Protein AF-A0A8S0FFB8-F1 (afdb_monomer)

Mean predicted aligned error: 6.65 Å

Sequence (177 aa):
MQSE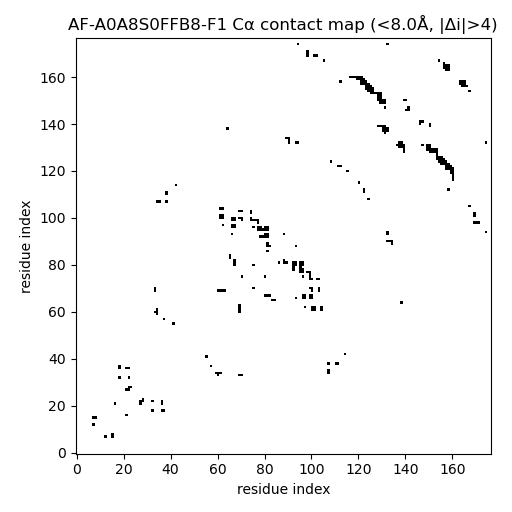MWFYSNTMADNIAYREQIGAEPRNRGKPVDDMLLVDEMQQSLGRNPDGKHLIILHTKGSHFNYTQRYPRSFAQWKPECIGVDSGCTKAQMINSYDNSVTYVDHFISSVIDQVRDKKAIVFYAADHGESINEREHLHGTPRELAPPEQFRVPMGWSGCRINIWKIRSMRRHLRS

InterPro domains:
  IPR000917 Sulfatase, N-terminal [PF00884] (8-156)
  IPR017850 Alkaline-phosphatase-like, core domain superfamily [G3DSA:3.40.720.10] (1-164)
  IPR017850 Alkaline-phosphatase-like, core domain superfamily [SSF53649] (30-158)
  IPR040423 Phosphoethanolamine transferase [PTHR30443] (5-156)

Radius of gyration: 17.52 Å; Cα contacts (8 Å, |Δi|>4): 179; chains: 1; bounding box: 37×35×48 Å

Solvent-accessible surface area (backbone atoms only — not comparable to full-atom values): 11204 Å² total; per-residue (Å²): 128,85,75,59,57,67,62,58,71,69,64,78,60,96,73,85,85,51,70,70,62,58,48,67,34,80,94,34,66,94,52,85,87,56,65,63,59,55,50,59,48,50,54,49,52,45,67,78,48,78,72,87,87,86,87,86,85,83,89,68,68,55,71,47,86,62,26,60,79,46,42,60,79,91,47,62,77,45,74,65,57,36,78,63,88,85,50,92,56,52,61,67,16,45,52,23,20,45,54,23,9,50,53,41,44,53,49,49,51,52,53,53,50,62,79,38,62,92,40,99,45,74,51,76,47,66,53,94,55,25,58,38,76,52,96,87,50,69,53,68,85,58,58,80,95,74,43,58,69,48,38,68,62,47,66,70,44,44,37,41,71,90,45,79,61,79,73,90,66,76,68,63,78,70,76,74,113

Nearest PDB structures (foldseek):
  4kav-assembly1_A  TM=9.370E-01  e=7.653E-08  Neisseria meningitidis MC58
  5fgn-assembly1_A  TM=8.553E-01  e=5.682E-08  Neisseria meningitidis serogroup B
  7cmg-assembly1_B  TM=1.652E-01  e=6.308E+00  Porphyromonas gingivalis ATCC 33277

Secondary structure (DSSP, 8-state):
---THHHHHTS--S----HHHHHHSGGGTTS--STHHHHHHHHHHHHH--SS---------TT-SSGGGSS-GGG--SSS---SSS----HHHHHHHHHHHHHHHHHHHHHHHHHTTTSS-EEEEE-S---EESSS-EES---TTT--GGGT---EEEEETTEEE-----THHHH--

Structure (mmCIF, N/CA/C/O backbone):
data_AF-A0A8S0FFB8-F1
#
_entry.id   AF-A0A8S0FFB8-F1
#
loop_
_atom_site.group_PDB
_atom_site.id
_atom_site.type_symbol
_atom_site.label_atom_id
_atom_site.label_alt_id
_atom_site.label_comp_id
_atom_site.label_asym_id
_atom_site.label_entity_id
_atom_site.label_seq_id
_atom_site.pdbx_PDB_ins_code
_atom_site.Cartn_x
_atom_site.Cartn_y
_atom_site.Cartn_z
_atom_site.occupancy
_atom_site.B_iso_or_equiv
_atom_site.auth_seq_id
_atom_site.auth_comp_id
_atom_site.auth_asym_id
_atom_site.auth_atom_id
_atom_site.pdbx_PDB_model_num
ATOM 1 N N . MET A 1 1 ? 0.280 14.129 -6.344 1.00 45.00 1 MET A N 1
ATOM 2 C CA . MET A 1 1 ? -0.764 13.411 -5.588 1.00 45.00 1 MET A CA 1
ATOM 3 C C . MET A 1 1 ? -1.965 14.327 -5.582 1.00 45.00 1 MET A C 1
ATOM 5 O O . MET A 1 1 ? -1.847 15.416 -5.037 1.00 45.00 1 MET A O 1
ATOM 9 N N . GLN A 1 2 ? -3.036 13.979 -6.295 1.00 50.88 2 GLN A N 1
ATOM 10 C CA . GLN A 1 2 ? -4.288 14.718 -6.135 1.00 50.88 2 GLN A CA 1
ATOM 11 C C . GLN A 1 2 ? -4.721 14.502 -4.685 1.00 50.88 2 GLN A C 1
ATOM 13 O O . GLN A 1 2 ? -4.768 13.363 -4.224 1.00 50.88 2 GLN A O 1
ATOM 18 N N . SER A 1 3 ? -4.890 15.577 -3.921 1.00 60.72 3 SER A N 1
ATOM 19 C CA . SER A 1 3 ? -5.339 15.452 -2.544 1.00 60.72 3 SER A CA 1
ATOM 20 C C . SER A 1 3 ? -6.819 15.087 -2.564 1.00 60.72 3 SER A C 1
ATOM 22 O O . SER A 1 3 ? -7.685 15.919 -2.806 1.00 60.72 3 SER A O 1
ATOM 24 N N . GLU A 1 4 ? -7.128 13.837 -2.239 1.00 73.62 4 GLU A N 1
ATOM 25 C CA . GLU A 1 4 ? -8.504 13.394 -1.981 1.00 73.62 4 GLU A CA 1
ATOM 26 C C . GLU A 1 4 ? -9.063 13.961 -0.662 1.00 73.62 4 GLU A C 1
ATOM 28 O O . GLU A 1 4 ? -10.139 13.583 -0.209 1.00 73.62 4 GLU A O 1
ATOM 33 N N . MET A 1 5 ? -8.351 14.900 -0.027 1.00 76.25 5 MET A N 1
ATOM 34 C CA . MET A 1 5 ? -8.753 15.536 1.228 1.00 76.25 5 MET A CA 1
ATOM 35 C C . MET A 1 5 ? -10.152 16.142 1.145 1.00 76.25 5 MET A C 1
ATOM 37 O O . MET A 1 5 ? -10.897 16.061 2.116 1.00 76.25 5 MET A O 1
ATOM 41 N N . TRP A 1 6 ? -10.529 16.700 -0.011 1.00 80.50 6 TRP A N 1
ATOM 42 C CA . TRP A 1 6 ? -11.889 17.193 -0.207 1.00 80.50 6 TRP A CA 1
ATOM 43 C C . TRP A 1 6 ? -12.918 16.063 -0.076 1.00 80.50 6 TRP A C 1
ATOM 45 O O . TRP A 1 6 ? -13.894 16.219 0.652 1.00 80.50 6 TRP A O 1
ATOM 55 N N . PHE A 1 7 ? -12.687 14.905 -0.700 1.00 84.19 7 PHE A N 1
ATOM 56 C CA . PHE A 1 7 ? -13.588 13.757 -0.588 1.00 84.19 7 PHE A CA 1
ATOM 57 C C . PHE A 1 7 ? -13.732 13.321 0.875 1.00 84.19 7 PHE A C 1
ATOM 59 O O . PHE A 1 7 ? -14.849 13.267 1.385 1.00 84.19 7 PHE A O 1
ATOM 66 N N . TYR A 1 8 ? -12.614 13.126 1.579 1.00 83.88 8 TYR A N 1
ATOM 67 C CA . TYR A 1 8 ? -12.631 12.688 2.977 1.00 83.88 8 TYR A CA 1
ATOM 68 C C . TYR A 1 8 ? -13.253 13.707 3.930 1.00 83.88 8 TYR A C 1
ATOM 70 O O . TYR A 1 8 ? -13.977 13.327 4.841 1.00 83.88 8 TYR A O 1
ATOM 78 N N . SER A 1 9 ? -13.064 15.007 3.699 1.00 83.75 9 SER A N 1
ATOM 79 C CA . SER A 1 9 ? -13.718 16.035 4.522 1.00 83.75 9 SER A CA 1
ATOM 80 C C . SER A 1 9 ? -15.250 16.005 4.436 1.00 83.75 9 SER A C 1
ATOM 82 O O . SER A 1 9 ? -15.920 16.497 5.340 1.00 83.75 9 SER A O 1
ATOM 84 N N . ASN A 1 10 ? -15.809 15.386 3.392 1.00 87.06 10 ASN A N 1
ATOM 85 C CA . ASN A 1 10 ? -17.249 15.255 3.193 1.00 87.06 10 ASN A CA 1
ATOM 86 C C . ASN A 1 10 ? -17.827 13.926 3.715 1.00 87.06 10 ASN A C 1
ATOM 88 O O . ASN A 1 10 ? -19.034 13.716 3.615 1.00 87.06 10 ASN A O 1
ATOM 92 N N . THR A 1 11 ? -17.021 13.023 4.291 1.00 86.12 11 THR A N 1
ATOM 93 C CA . THR A 1 11 ? -17.511 11.706 4.746 1.00 86.12 11 THR A CA 1
ATOM 94 C C . THR A 1 11 ? -18.163 11.726 6.132 1.00 86.12 11 THR A C 1
ATOM 96 O O . THR A 1 11 ? -18.544 10.665 6.616 1.00 86.12 11 THR A O 1
ATOM 99 N N . MET A 1 12 ? -18.276 12.894 6.786 1.00 88.06 12 MET A N 1
ATOM 100 C CA . MET A 1 12 ? -18.755 13.039 8.176 1.00 88.06 12 MET A CA 1
ATOM 101 C C . MET A 1 12 ? -18.059 12.070 9.154 1.00 88.06 12 MET A C 1
ATOM 103 O O . MET A 1 12 ? -18.685 11.549 10.072 1.00 88.06 12 MET A O 1
ATOM 107 N N . ALA A 1 13 ? -16.776 11.779 8.925 1.00 89.25 13 ALA A N 1
ATOM 108 C CA . ALA A 1 13 ? -16.029 10.844 9.757 1.00 89.25 13 ALA A CA 1
ATOM 109 C C . ALA A 1 13 ? -15.700 11.464 11.121 1.00 89.25 13 ALA A C 1
ATOM 111 O O . ALA A 1 13 ? -15.291 12.622 11.193 1.00 89.25 13 ALA A O 1
ATOM 112 N N . ASP A 1 14 ? -15.793 10.662 12.185 1.00 88.94 14 ASP A N 1
ATOM 113 C CA . ASP A 1 14 ? -15.424 11.084 13.544 1.00 88.94 14 ASP A CA 1
ATOM 114 C C . ASP A 1 14 ? -13.923 11.398 13.676 1.00 88.94 14 ASP A C 1
ATOM 116 O O . ASP A 1 14 ? -13.506 12.161 14.546 1.00 88.94 14 ASP A O 1
ATOM 120 N N . ASN A 1 15 ? -13.093 10.798 12.816 1.00 88.69 15 ASN A N 1
ATOM 121 C CA . ASN A 1 15 ? -11.657 11.036 12.757 1.00 88.69 15 ASN A CA 1
ATOM 122 C C . ASN A 1 15 ? -11.140 10.923 11.317 1.00 88.69 15 ASN A C 1
ATOM 124 O O . ASN A 1 15 ? -11.487 9.985 10.598 1.00 88.69 15 ASN A O 1
ATOM 128 N N . ILE A 1 16 ? -10.261 11.847 10.927 1.00 90.31 16 ILE A N 1
ATOM 129 C CA . ILE A 1 16 ? -9.557 11.846 9.643 1.00 90.31 16 ILE A CA 1
ATOM 130 C C . ILE A 1 16 ? -8.083 12.124 9.926 1.00 90.31 16 ILE A C 1
ATOM 132 O O . ILE A 1 16 ? -7.738 13.141 10.524 1.00 90.31 16 ILE A O 1
ATOM 136 N N . ALA A 1 17 ? -7.216 11.235 9.456 1.00 89.12 17 ALA A N 1
ATOM 137 C CA . ALA A 1 17 ? -5.773 11.399 9.513 1.00 89.12 17 ALA A CA 1
ATOM 138 C C . ALA A 1 17 ? -5.181 11.069 8.142 1.00 89.12 17 ALA A C 1
ATOM 140 O O . ALA A 1 17 ? -5.641 10.156 7.457 1.00 89.12 17 ALA A O 1
ATOM 141 N N . TYR A 1 18 ? -4.162 11.818 7.735 1.00 88.06 18 TYR A N 1
ATOM 142 C CA . TYR A 1 18 ? -3.454 11.605 6.477 1.00 88.06 18 TYR A CA 1
ATOM 143 C C . TYR A 1 18 ? -1.962 11.433 6.734 1.00 88.06 18 TYR A C 1
ATOM 145 O O . TYR A 1 18 ? -1.424 11.858 7.758 1.00 88.06 18 TYR A O 1
ATOM 153 N N . ARG A 1 19 ? -1.295 10.774 5.790 1.00 87.81 19 ARG A N 1
ATOM 154 C CA . ARG A 1 19 ? 0.079 10.283 5.918 1.00 87.81 19 ARG A CA 1
ATOM 155 C C . ARG A 1 19 ? 1.063 11.347 6.405 1.00 87.81 19 ARG A C 1
ATOM 157 O O . ARG A 1 19 ? 1.896 11.055 7.255 1.00 87.81 19 ARG A O 1
ATOM 164 N N . GLU A 1 20 ? 0.980 12.563 5.878 1.00 86.81 20 GLU A N 1
ATOM 165 C CA . GLU A 1 20 ? 1.872 13.668 6.234 1.00 86.81 20 GLU A CA 1
ATOM 166 C C . GLU A 1 20 ? 1.658 14.125 7.681 1.00 86.81 20 GLU A C 1
ATOM 168 O O . GLU A 1 20 ? 2.636 14.375 8.381 1.00 86.81 20 GLU A O 1
ATOM 173 N N . GLN A 1 21 ? 0.406 14.172 8.149 1.00 89.94 21 GLN A N 1
ATOM 174 C CA . GLN A 1 21 ? 0.090 14.479 9.543 1.00 89.94 21 GLN A CA 1
ATOM 175 C C . GLN A 1 21 ? 0.613 13.379 10.468 1.00 89.94 21 GLN A C 1
ATOM 177 O O . GLN A 1 21 ? 1.361 13.679 11.394 1.00 89.94 21 GLN A O 1
ATOM 182 N N . ILE A 1 22 ? 0.292 12.114 10.176 1.00 91.88 22 ILE A N 1
ATOM 183 C CA . ILE A 1 22 ? 0.709 10.966 10.995 1.00 91.88 22 ILE A CA 1
ATOM 184 C C . ILE A 1 22 ? 2.241 10.888 11.049 1.00 91.88 22 ILE A C 1
ATOM 186 O O . ILE A 1 22 ? 2.832 10.741 12.118 1.00 91.88 22 ILE A O 1
ATOM 190 N N . GLY A 1 23 ? 2.909 11.032 9.902 1.00 90.69 23 GLY A N 1
ATOM 191 C CA . GLY A 1 23 ? 4.368 10.997 9.801 1.00 90.69 23 GLY A CA 1
ATOM 192 C C . GLY A 1 23 ? 5.071 12.168 10.498 1.00 90.69 23 GLY A C 1
ATOM 193 O O . GLY A 1 23 ? 6.220 12.017 10.910 1.00 90.69 23 GLY A O 1
ATOM 194 N N . ALA A 1 24 ? 4.401 13.314 10.663 1.00 91.75 24 ALA A N 1
ATOM 195 C CA . ALA A 1 24 ? 4.939 14.475 11.374 1.00 91.75 24 ALA A CA 1
ATOM 196 C C . ALA A 1 24 ? 4.827 14.363 12.905 1.00 91.75 24 ALA A C 1
ATOM 198 O O . ALA A 1 24 ? 5.444 15.152 13.625 1.00 91.75 24 ALA A O 1
ATOM 199 N N . GLU A 1 25 ? 4.062 13.400 13.426 1.00 92.31 25 GLU A N 1
ATOM 200 C CA . GLU A 1 25 ? 3.897 13.241 14.867 1.00 92.31 25 GLU A CA 1
ATOM 201 C C . GLU A 1 25 ? 5.212 12.837 15.558 1.00 92.31 25 GLU A C 1
ATOM 203 O O . GLU A 1 25 ? 5.950 11.984 15.051 1.00 92.31 25 GLU A O 1
ATOM 208 N N . PRO A 1 26 ? 5.498 13.355 16.772 1.00 92.38 26 PRO A N 1
ATOM 209 C CA . PRO A 1 26 ? 6.735 13.046 17.491 1.00 92.38 26 PRO A CA 1
ATOM 210 C C . PRO A 1 26 ? 7.005 11.546 17.673 1.00 92.38 26 PRO A C 1
ATOM 212 O O . PRO A 1 26 ? 8.158 11.121 17.628 1.00 92.38 26 PRO A O 1
ATOM 215 N N . ARG A 1 27 ? 5.953 10.730 17.825 1.00 90.12 27 ARG A N 1
ATOM 216 C CA . ARG A 1 27 ? 6.058 9.268 17.983 1.00 90.12 27 ARG A CA 1
ATOM 217 C C . ARG A 1 27 ? 6.534 8.527 16.726 1.00 90.12 27 ARG A C 1
ATOM 219 O O . ARG A 1 27 ? 6.918 7.361 16.825 1.00 90.12 27 ARG A O 1
ATOM 226 N N . ASN A 1 28 ? 6.513 9.183 15.566 1.00 91.31 28 ASN A N 1
ATOM 227 C CA . ASN A 1 28 ? 6.956 8.627 14.286 1.00 91.31 28 ASN A CA 1
ATOM 228 C C . ASN A 1 28 ? 8.299 9.203 13.824 1.00 91.31 28 ASN A C 1
ATOM 230 O O . ASN A 1 28 ? 8.800 8.857 12.754 1.00 91.31 28 ASN A O 1
ATOM 234 N N . ARG A 1 29 ? 8.945 10.027 14.657 1.00 89.69 29 ARG A N 1
ATOM 235 C CA . ARG A 1 29 ? 10.258 10.596 14.357 1.00 89.69 29 ARG A CA 1
ATOM 236 C C . ARG A 1 29 ? 11.301 9.492 14.160 1.00 89.69 29 ARG A C 1
ATOM 238 O O . ARG A 1 29 ? 11.515 8.664 15.039 1.00 89.69 29 ARG A O 1
ATOM 245 N N . GLY A 1 30 ? 11.966 9.506 13.005 1.00 87.00 30 GLY A N 1
ATOM 246 C CA . GLY A 1 30 ? 12.989 8.517 12.646 1.00 87.00 30 GLY A CA 1
ATOM 247 C C . GLY A 1 30 ? 12.439 7.166 12.175 1.00 87.00 30 GLY A C 1
ATOM 248 O O . GLY A 1 30 ? 13.231 6.296 11.820 1.00 87.00 30 GLY A O 1
ATOM 249 N N . LYS A 1 31 ? 11.111 6.986 12.133 1.00 87.62 31 LYS A N 1
ATOM 250 C CA . LYS A 1 31 ? 10.485 5.816 11.514 1.00 87.62 31 LYS A CA 1
ATOM 251 C C . LYS A 1 31 ? 10.284 6.045 10.009 1.00 87.62 31 LYS A C 1
ATOM 253 O O . LYS A 1 31 ? 10.123 7.192 9.582 1.00 87.62 31 LYS A O 1
ATOM 258 N N . PRO A 1 32 ? 10.272 4.978 9.195 1.00 85.75 32 PRO A N 1
ATOM 259 C CA . PRO A 1 32 ? 9.795 5.056 7.819 1.00 85.75 32 PRO A CA 1
ATOM 260 C C . PRO A 1 32 ? 8.355 5.585 7.751 1.00 85.75 32 PRO A C 1
ATOM 262 O O . PRO A 1 32 ? 7.537 5.296 8.621 1.00 85.75 32 PRO A O 1
ATOM 265 N N . VAL A 1 33 ? 8.054 6.362 6.708 1.00 89.25 33 VAL A N 1
ATOM 266 C CA . VAL A 1 33 ? 6.700 6.862 6.430 1.00 89.25 33 VAL A CA 1
ATOM 267 C C . VAL A 1 33 ? 6.080 6.002 5.331 1.00 89.25 33 VAL A C 1
ATOM 269 O O . VAL A 1 33 ? 6.154 6.343 4.147 1.00 89.25 33 VAL A O 1
ATOM 272 N N . ASP A 1 34 ? 5.500 4.878 5.740 1.00 92.50 34 ASP A N 1
ATOM 273 C CA . ASP A 1 34 ? 4.840 3.884 4.889 1.00 92.50 34 ASP A CA 1
ATOM 274 C C . ASP A 1 34 ? 3.411 3.574 5.383 1.00 92.50 34 ASP A C 1
ATOM 276 O O . ASP A 1 34 ? 2.902 4.213 6.309 1.00 92.50 34 ASP A O 1
ATOM 280 N N . ASP A 1 35 ? 2.735 2.627 4.727 1.00 95.19 35 ASP A N 1
ATOM 281 C CA . ASP A 1 35 ? 1.340 2.286 5.026 1.00 95.19 35 ASP A CA 1
ATOM 282 C C . ASP A 1 35 ? 1.153 1.685 6.431 1.00 95.19 35 ASP A C 1
ATOM 284 O O . ASP A 1 35 ? 0.046 1.742 6.965 1.00 95.19 35 ASP A O 1
ATOM 288 N N . MET A 1 36 ? 2.207 1.181 7.091 1.00 95.25 36 MET A N 1
ATOM 289 C CA . MET A 1 36 ? 2.080 0.631 8.448 1.00 95.25 36 MET A CA 1
ATOM 290 C C . MET A 1 36 ? 1.745 1.695 9.494 1.00 95.25 36 MET A C 1
ATOM 292 O O . MET A 1 36 ? 1.158 1.365 10.524 1.00 95.25 36 MET A O 1
ATOM 296 N N . LEU A 1 37 ? 1.994 2.976 9.203 1.00 94.38 37 LEU A N 1
ATOM 297 C CA . LEU A 1 37 ? 1.509 4.080 10.034 1.00 94.38 37 LEU A CA 1
ATOM 298 C C . LEU A 1 37 ? -0.018 4.057 10.214 1.00 94.38 37 LEU A C 1
ATOM 300 O O . LEU A 1 37 ? -0.523 4.456 11.263 1.00 94.38 37 LEU A O 1
ATOM 304 N N . LEU A 1 38 ? -0.760 3.565 9.217 1.00 95.44 38 LEU A N 1
ATOM 305 C CA . LEU A 1 38 ? -2.217 3.449 9.284 1.00 95.44 38 LEU A CA 1
ATOM 306 C C . LEU A 1 38 ? -2.668 2.339 10.245 1.00 95.44 38 LEU A C 1
ATOM 308 O O . LEU A 1 38 ? -3.736 2.455 10.845 1.00 95.44 38 LEU A O 1
ATOM 312 N N . VAL A 1 39 ? -1.865 1.283 10.423 1.00 95.38 39 VAL A N 1
ATOM 313 C CA . VAL A 1 39 ? -2.157 0.208 11.388 1.00 95.38 39 VAL A CA 1
ATOM 314 C C . VAL A 1 39 ? -2.057 0.745 12.816 1.00 95.38 39 VAL A C 1
ATOM 316 O O . VAL A 1 39 ? -2.956 0.509 13.625 1.00 95.38 39 VAL A O 1
ATOM 319 N N . ASP A 1 40 ? -1.018 1.531 13.104 1.00 93.69 40 ASP A N 1
ATOM 320 C CA . ASP A 1 40 ? -0.847 2.194 14.401 1.00 93.69 40 ASP A CA 1
ATOM 321 C C . ASP A 1 40 ? -1.989 3.192 14.683 1.00 93.69 40 ASP A C 1
ATOM 323 O O . ASP A 1 40 ? -2.453 3.316 15.821 1.00 93.69 40 ASP A O 1
ATOM 327 N N . GLU A 1 41 ? -2.470 3.907 13.659 1.00 94.19 41 GLU A N 1
ATOM 328 C CA . GLU A 1 41 ? -3.637 4.792 13.789 1.00 94.19 41 GLU A CA 1
ATOM 329 C C . GLU A 1 41 ? -4.933 4.033 14.045 1.00 94.19 41 GLU A C 1
ATOM 331 O O . GLU A 1 41 ? -5.724 4.422 14.909 1.00 94.19 41 GLU A O 1
ATOM 336 N N . MET A 1 42 ? -5.149 2.926 13.334 1.00 95.19 42 MET A N 1
ATOM 337 C CA . MET A 1 42 ? -6.298 2.057 13.557 1.00 95.19 42 MET A CA 1
ATOM 338 C C . MET A 1 42 ? -6.321 1.543 14.999 1.00 95.19 42 MET A C 1
ATOM 340 O O . MET A 1 42 ? -7.359 1.626 15.658 1.00 95.19 42 MET A O 1
ATOM 344 N N . GLN A 1 43 ? -5.182 1.062 15.507 1.00 94.50 43 GLN A N 1
ATOM 345 C CA . GLN A 1 43 ? -5.066 0.567 16.877 1.00 94.50 43 GLN A CA 1
ATOM 346 C C . GLN A 1 43 ? -5.431 1.651 17.901 1.00 94.50 43 GLN A C 1
ATOM 348 O O . GLN A 1 43 ? -6.218 1.406 18.816 1.00 94.50 43 GLN A O 1
ATOM 353 N N . GLN A 1 44 ? -4.908 2.867 17.735 1.00 93.25 44 GLN A N 1
ATOM 354 C CA . GLN A 1 44 ? -5.237 3.987 18.618 1.00 93.25 44 GLN A CA 1
ATOM 355 C C . GLN A 1 44 ? -6.707 4.400 18.525 1.00 93.25 44 GLN A C 1
ATOM 357 O O . GLN A 1 44 ? -7.321 4.699 19.548 1.00 93.25 44 GLN A O 1
ATOM 362 N N . SER A 1 45 ? -7.279 4.420 17.319 1.00 93.69 45 SER A N 1
ATOM 363 C CA . SER A 1 45 ? -8.689 4.757 17.107 1.00 93.69 45 SER A CA 1
ATOM 364 C C . SER A 1 45 ? -9.616 3.785 17.842 1.00 93.69 45 SER A C 1
ATOM 366 O O . SER A 1 45 ? -10.528 4.222 18.546 1.00 93.69 45 SER A O 1
ATOM 368 N N . LEU A 1 46 ? -9.324 2.482 17.752 1.00 93.50 46 LEU A N 1
ATOM 369 C CA . LEU A 1 46 ? -10.031 1.428 18.485 1.00 93.50 46 LEU A CA 1
ATOM 370 C C . LEU A 1 46 ? -9.822 1.529 20.003 1.00 93.50 46 LEU A C 1
ATOM 372 O O . LEU A 1 46 ? -10.735 1.241 20.767 1.00 93.50 46 LEU A O 1
ATOM 376 N N . GLY A 1 47 ? -8.638 1.952 20.456 1.00 93.56 47 GLY A N 1
ATOM 377 C CA . GLY A 1 47 ? -8.369 2.175 21.879 1.00 93.56 47 GLY A CA 1
ATOM 378 C C . GLY A 1 47 ? -9.118 3.380 22.459 1.00 93.56 47 GLY A C 1
ATOM 379 O O . GLY A 1 47 ? -9.580 3.326 23.596 1.00 93.56 47 GLY A O 1
ATOM 380 N N . ARG A 1 48 ? -9.260 4.463 21.682 1.00 93.38 48 ARG A N 1
ATOM 381 C CA . ARG A 1 48 ? -10.014 5.667 22.078 1.00 93.38 48 ARG A CA 1
ATOM 382 C C . ARG A 1 48 ? -11.526 5.449 22.065 1.00 93.38 48 ARG A C 1
ATOM 384 O O . ARG A 1 48 ? -12.228 6.079 22.847 1.00 93.38 48 ARG A O 1
ATOM 391 N N . ASN A 1 49 ? -12.006 4.567 21.193 1.00 92.25 49 ASN A N 1
ATOM 392 C CA . ASN A 1 49 ? -13.419 4.246 21.035 1.00 92.25 49 ASN A CA 1
ATOM 393 C C . ASN A 1 49 ? -13.609 2.731 21.217 1.00 92.25 49 ASN A C 1
ATOM 395 O O . ASN A 1 49 ? -13.739 2.020 20.223 1.00 92.25 49 ASN A O 1
ATOM 399 N N . PRO A 1 50 ? -13.573 2.213 22.459 1.00 90.81 50 PRO A N 1
ATOM 400 C CA . PRO A 1 50 ? -13.639 0.771 22.709 1.00 90.81 50 PRO A CA 1
ATOM 401 C C . PRO A 1 50 ? -15.022 0.167 22.427 1.00 90.81 50 PRO A C 1
ATOM 403 O O . PRO A 1 50 ? -15.132 -1.043 22.219 1.00 90.81 50 PRO A O 1
ATOM 406 N N . ASP A 1 51 ? -16.061 1.003 22.420 1.00 90.56 51 ASP A N 1
ATOM 407 C CA . ASP A 1 51 ? -17.456 0.600 22.309 1.00 90.56 51 ASP A CA 1
ATOM 408 C C . ASP A 1 51 ? -18.101 1.092 21.008 1.00 90.56 51 ASP A C 1
ATOM 410 O O . ASP A 1 51 ? -17.740 2.127 20.445 1.00 90.56 51 ASP A O 1
ATOM 414 N N . GLY A 1 52 ? -19.144 0.377 20.582 1.00 90.25 52 GLY A N 1
ATOM 415 C CA . GLY A 1 52 ? -19.987 0.762 19.454 1.00 90.25 52 GLY A CA 1
ATOM 416 C C . GLY A 1 52 ? -19.676 0.019 18.155 1.00 90.25 52 GLY A C 1
ATOM 417 O O . GLY A 1 52 ? -19.072 -1.054 18.134 1.00 90.25 52 GLY A O 1
ATOM 418 N N . LYS A 1 53 ? -20.201 0.556 17.051 1.00 93.25 53 LYS A N 1
ATOM 419 C CA . LYS A 1 53 ? -19.962 0.040 15.699 1.00 93.25 53 LYS A CA 1
ATOM 420 C C . LYS A 1 53 ? -18.964 0.958 15.015 1.00 93.25 53 LYS A C 1
ATOM 422 O O . LYS A 1 53 ? -19.199 2.159 14.950 1.00 93.25 53 LYS A O 1
ATOM 427 N N . HIS A 1 54 ? -17.907 0.382 14.462 1.00 94.00 54 HIS A N 1
ATOM 428 C CA . HIS A 1 54 ? -16.873 1.134 13.761 1.00 94.00 54 HIS A CA 1
ATOM 429 C C . HIS A 1 54 ? -16.919 0.830 12.268 1.00 94.00 54 HIS A C 1
ATOM 431 O O . HIS A 1 54 ? -17.027 -0.331 11.867 1.00 94.00 54 HIS A O 1
ATOM 43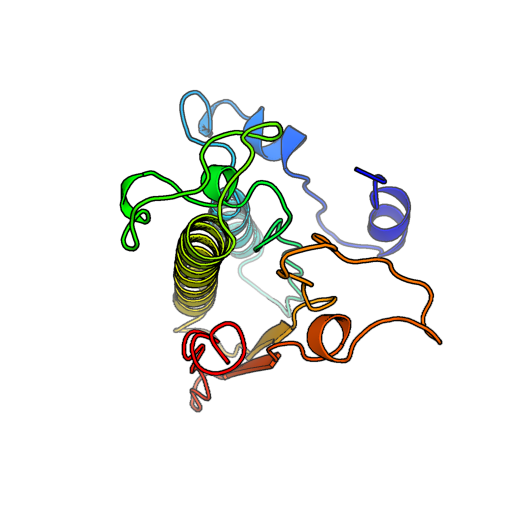7 N N . LEU A 1 55 ? -16.775 1.875 11.458 1.00 95.06 55 LEU A N 1
ATOM 438 C CA . LEU A 1 55 ? -16.358 1.772 10.068 1.00 95.06 55 LEU A CA 1
ATOM 439 C C . LEU A 1 55 ? -14.998 2.457 9.961 1.00 95.06 55 LEU A C 1
ATOM 441 O O . LEU A 1 55 ? -14.891 3.660 10.176 1.00 95.06 55 LEU A O 1
ATOM 445 N N . ILE A 1 56 ? -13.962 1.680 9.660 1.00 95.62 56 ILE A N 1
ATOM 446 C CA . ILE A 1 56 ? -12.594 2.181 9.516 1.00 95.62 56 ILE A CA 1
ATOM 447 C C . ILE A 1 56 ? -12.194 2.000 8.058 1.00 95.62 56 ILE A C 1
ATOM 449 O O . ILE A 1 56 ? -12.259 0.890 7.530 1.00 95.62 56 ILE A O 1
ATOM 453 N N . ILE A 1 57 ? -11.789 3.093 7.416 1.00 95.25 57 ILE A N 1
ATOM 454 C CA . ILE A 1 57 ? -11.305 3.102 6.037 1.00 95.25 57 ILE A CA 1
ATOM 455 C C . ILE A 1 57 ? -9.820 3.446 6.076 1.00 95.25 57 ILE A C 1
ATOM 457 O O . ILE A 1 57 ? -9.441 4.512 6.555 1.00 95.25 57 ILE A O 1
ATOM 461 N N . LEU A 1 58 ? -8.987 2.538 5.572 1.00 95.69 58 LEU A N 1
ATOM 462 C CA . LEU A 1 58 ? -7.546 2.735 5.443 1.00 95.69 58 LEU A CA 1
ATOM 463 C C . LEU A 1 58 ? -7.217 2.844 3.951 1.00 95.69 58 LEU A C 1
ATOM 465 O O . LEU A 1 58 ? -7.223 1.836 3.247 1.00 95.69 58 LEU A O 1
ATOM 469 N N . HIS A 1 59 ? -6.968 4.061 3.463 1.00 94.81 59 HIS A N 1
ATOM 470 C CA . HIS A 1 59 ? -6.543 4.284 2.079 1.00 94.81 59 HIS A CA 1
ATOM 471 C C . HIS A 1 59 ? -5.013 4.238 2.003 1.00 94.81 59 HIS A C 1
ATOM 473 O O . HIS A 1 59 ? -4.323 5.108 2.534 1.00 94.81 59 HIS A O 1
ATOM 479 N N . THR A 1 60 ? -4.491 3.191 1.372 1.00 94.94 60 THR A N 1
ATOM 480 C CA . THR A 1 60 ? -3.059 2.894 1.294 1.00 94.94 60 THR A CA 1
ATOM 481 C C . THR A 1 60 ? -2.401 3.494 0.054 1.00 94.94 60 THR A C 1
ATOM 483 O O . THR A 1 60 ? -3.048 3.780 -0.950 1.00 94.94 60 THR A O 1
ATOM 486 N N . LYS A 1 61 ? -1.072 3.641 0.091 1.00 93.44 61 LYS A N 1
ATOM 487 C CA . LYS A 1 61 ? -0.261 3.815 -1.121 1.00 93.44 61 LYS A CA 1
ATOM 488 C C . LYS A 1 61 ? -0.153 2.528 -1.928 1.00 93.44 61 LYS A C 1
ATOM 490 O O . LYS A 1 61 ? 0.053 2.594 -3.142 1.00 93.44 61 LYS A O 1
ATOM 495 N N . GLY A 1 62 ? -0.243 1.379 -1.262 1.00 94.62 62 GLY A N 1
ATOM 496 C CA . GLY A 1 62 ? -0.275 0.074 -1.899 1.00 94.62 62 GLY A CA 1
ATOM 497 C C . GLY A 1 62 ? 0.921 -0.142 -2.827 1.00 94.62 62 GLY A C 1
ATOM 498 O O . GLY A 1 62 ? 2.071 0.112 -2.470 1.00 94.62 62 GLY A O 1
ATOM 499 N N . SER A 1 63 ? 0.642 -0.588 -4.052 1.00 94.94 63 SER A N 1
ATOM 500 C CA . SER A 1 63 ? 1.664 -0.826 -5.081 1.00 94.94 63 SER A CA 1
ATOM 501 C C . SER A 1 63 ? 1.748 0.303 -6.114 1.00 94.94 63 SER A C 1
ATOM 503 O O . SER A 1 63 ? 2.035 0.040 -7.273 1.00 94.94 63 SER A O 1
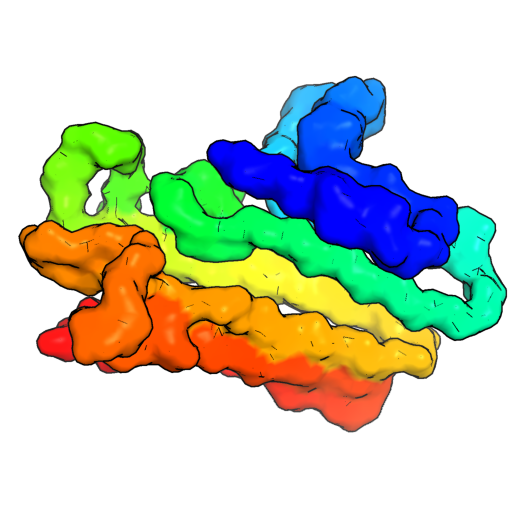ATOM 505 N N . HIS A 1 64 ? 1.515 1.560 -5.720 1.00 92.62 64 HIS A N 1
ATOM 506 C CA . HIS A 1 64 ? 1.681 2.705 -6.621 1.00 92.62 64 HIS A CA 1
ATOM 507 C C . HIS A 1 64 ? 3.132 2.822 -7.131 1.00 92.62 64 HIS A C 1
ATOM 509 O O . HIS A 1 64 ? 4.084 2.569 -6.377 1.00 92.62 64 HIS A O 1
ATOM 515 N N . PHE A 1 65 ? 3.293 3.275 -8.383 1.00 87.88 65 PHE A N 1
ATOM 516 C CA . PHE A 1 65 ? 4.570 3.423 -9.091 1.00 87.88 65 PHE A CA 1
ATOM 517 C C . PHE A 1 65 ? 5.712 4.026 -8.261 1.00 87.88 65 PHE A C 1
ATOM 519 O O . PHE A 1 65 ? 5.497 4.833 -7.349 1.00 87.88 65 PHE A O 1
ATOM 526 N N . ASN A 1 66 ? 6.940 3.654 -8.637 1.00 88.44 66 ASN A N 1
ATOM 527 C CA . ASN A 1 66 ? 8.152 3.689 -7.824 1.00 88.44 66 ASN A CA 1
ATOM 528 C C . ASN A 1 66 ? 8.085 2.662 -6.681 1.00 88.44 66 ASN A C 1
ATOM 530 O O . ASN A 1 66 ? 8.166 2.998 -5.497 1.00 88.44 66 ASN A O 1
ATOM 534 N N . TYR A 1 67 ? 7.882 1.394 -7.062 1.00 92.19 67 TYR A N 1
ATOM 535 C CA . TYR A 1 67 ? 7.532 0.304 -6.147 1.00 92.19 67 TYR A CA 1
ATOM 536 C C . TYR A 1 67 ? 8.561 0.094 -5.029 1.00 92.19 67 TYR A C 1
ATOM 538 O O . TYR A 1 67 ? 8.175 -0.228 -3.914 1.00 92.19 67 TYR A O 1
ATOM 546 N N . THR A 1 68 ? 9.853 0.348 -5.270 1.00 93.31 68 THR A N 1
ATOM 547 C CA . THR A 1 68 ? 10.913 0.193 -4.248 1.00 93.31 68 THR A CA 1
ATOM 548 C C . THR A 1 68 ? 10.772 1.136 -3.056 1.00 93.31 68 THR A C 1
ATOM 550 O O . THR A 1 68 ? 11.359 0.885 -2.008 1.00 93.31 68 THR A O 1
ATOM 553 N N . GLN A 1 69 ? 9.975 2.198 -3.182 1.00 92.38 69 GLN A N 1
ATOM 554 C CA . GLN A 1 69 ? 9.612 3.083 -2.077 1.00 92.38 69 GLN A CA 1
ATOM 555 C C . GLN A 1 69 ? 8.322 2.655 -1.351 1.00 92.38 69 GLN A C 1
ATOM 557 O O . GLN A 1 69 ? 7.821 3.400 -0.507 1.00 92.38 69 GLN A O 1
ATOM 562 N N . ARG A 1 70 ? 7.718 1.519 -1.718 1.00 94.62 70 ARG A N 1
ATOM 563 C CA . ARG A 1 70 ? 6.486 0.999 -1.100 1.00 94.62 70 ARG A CA 1
ATOM 564 C C . ARG A 1 70 ? 6.753 -0.020 -0.002 1.00 94.62 70 ARG A C 1
ATOM 566 O O . ARG A 1 70 ? 5.813 -0.428 0.658 1.00 94.62 70 ARG A O 1
ATOM 573 N N . TYR A 1 71 ? 8.001 -0.437 0.187 1.00 94.81 71 TYR A N 1
ATOM 574 C CA . TYR A 1 71 ? 8.35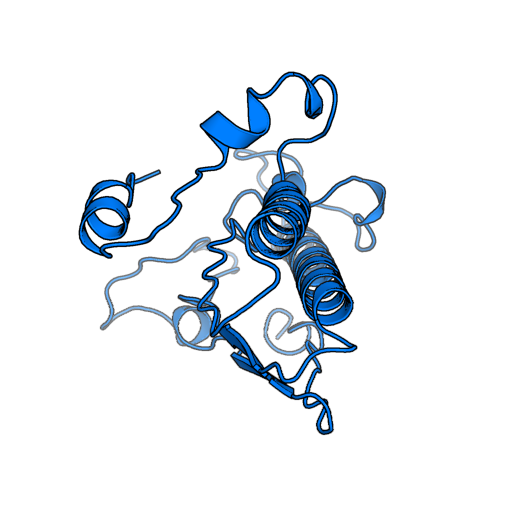7 -1.463 1.157 1.00 94.81 71 TYR A CA 1
ATOM 575 C C . TYR A 1 71 ? 9.757 -1.226 1.741 1.00 94.81 71 TYR A C 1
ATOM 577 O O . TYR A 1 71 ? 10.638 -0.688 1.061 1.00 94.81 71 TYR A O 1
ATOM 585 N N . PRO A 1 72 ? 10.009 -1.640 2.994 1.00 94.81 72 PRO A N 1
ATOM 586 C CA . PRO A 1 72 ? 11.337 -1.578 3.586 1.00 94.81 72 PRO A CA 1
ATOM 587 C C . PRO A 1 72 ? 12.258 -2.637 2.970 1.00 94.81 72 PRO A C 1
ATOM 589 O O . PRO A 1 72 ? 11.819 -3.649 2.428 1.00 94.81 72 PRO A O 1
ATOM 592 N N . ARG A 1 73 ? 13.577 -2.455 3.101 1.00 93.50 73 ARG A N 1
ATOM 593 C CA . ARG A 1 73 ? 14.574 -3.352 2.480 1.00 93.50 73 ARG A CA 1
ATOM 594 C C . ARG A 1 73 ? 14.470 -4.818 2.927 1.00 93.50 73 ARG A C 1
ATOM 596 O O . ARG A 1 73 ? 14.922 -5.690 2.192 1.00 93.50 73 ARG A O 1
ATOM 603 N N . SER A 1 74 ? 13.854 -5.105 4.075 1.00 94.56 74 SER A N 1
ATOM 604 C CA . SER A 1 74 ? 13.549 -6.471 4.534 1.00 94.56 74 SER A CA 1
ATOM 605 C C . SER A 1 74 ? 12.533 -7.209 3.650 1.00 94.56 74 SER A C 1
ATOM 607 O O . SER A 1 74 ? 12.529 -8.436 3.631 1.00 94.56 74 SER A O 1
ATOM 609 N N . PHE A 1 75 ? 11.721 -6.484 2.878 1.00 95.31 75 PHE A N 1
ATOM 610 C CA . PHE A 1 75 ? 10.759 -7.028 1.913 1.00 95.31 75 PHE A CA 1
ATOM 611 C C . PHE A 1 75 ? 11.304 -7.070 0.476 1.00 95.31 75 PHE A C 1
ATOM 613 O O . PHE A 1 75 ? 10.598 -7.490 -0.435 1.00 95.31 75 PHE A O 1
ATOM 620 N N . ALA A 1 76 ? 12.570 -6.697 0.258 1.00 94.94 76 ALA A N 1
ATOM 621 C CA . ALA A 1 76 ? 13.245 -6.805 -1.036 1.00 94.94 76 ALA A CA 1
ATOM 622 C C . ALA A 1 76 ? 13.673 -8.260 -1.333 1.00 94.94 76 ALA A C 1
ATOM 624 O O . ALA A 1 76 ? 14.867 -8.576 -1.383 1.00 94.94 76 ALA A O 1
ATOM 625 N N . GLN A 1 77 ? 12.700 -9.160 -1.479 1.00 95.12 77 GLN A N 1
ATOM 626 C CA . GLN A 1 77 ? 12.907 -10.598 -1.671 1.00 95.12 77 GLN A CA 1
ATOM 627 C C . GLN A 1 77 ? 13.350 -10.930 -3.099 1.00 95.12 77 GLN A C 1
ATOM 629 O O . GLN A 1 77 ? 14.292 -11.700 -3.300 1.00 95.12 77 GLN A O 1
ATOM 634 N N . TRP A 1 78 ? 12.697 -10.336 -4.100 1.00 95.44 78 TRP A N 1
ATOM 635 C CA . TRP A 1 78 ? 13.004 -10.562 -5.511 1.00 95.44 78 TRP A CA 1
ATOM 636 C C . TRP A 1 78 ? 13.960 -9.509 -6.047 1.00 95.44 78 TRP A C 1
ATOM 638 O O . TRP A 1 78 ? 13.760 -8.309 -5.864 1.00 95.44 78 TRP A O 1
ATOM 648 N N . LYS A 1 79 ? 15.017 -9.986 -6.712 1.00 94.06 79 LYS A N 1
ATOM 649 C CA . LYS A 1 79 ? 16.149 -9.191 -7.196 1.00 94.06 79 LYS A CA 1
ATOM 650 C C . LYS A 1 79 ? 16.569 -9.656 -8.603 1.00 94.06 79 LYS A C 1
ATOM 652 O O . LYS A 1 79 ? 16.333 -10.819 -8.936 1.00 94.06 79 LYS A O 1
ATOM 657 N N . PRO A 1 80 ? 17.217 -8.797 -9.413 1.00 94.25 80 PRO A N 1
ATOM 658 C CA . PRO A 1 80 ? 17.455 -7.373 -9.159 1.00 94.25 80 PRO A CA 1
ATOM 659 C C . PRO A 1 80 ? 16.153 -6.561 -9.179 1.00 94.25 80 PRO A C 1
ATOM 661 O O . PRO A 1 80 ? 15.195 -6.932 -9.856 1.00 94.25 80 PRO A O 1
ATOM 664 N N . GLU A 1 81 ? 16.128 -5.477 -8.408 1.00 93.06 81 GLU A N 1
ATOM 665 C CA . GLU A 1 81 ? 15.022 -4.513 -8.351 1.00 93.06 81 GLU A CA 1
ATOM 666 C C . GLU A 1 81 ? 15.261 -3.365 -9.339 1.00 93.06 81 GLU A C 1
ATOM 668 O O . GLU A 1 81 ? 16.398 -3.085 -9.727 1.00 93.06 81 GLU A O 1
ATOM 673 N N . CYS A 1 82 ? 14.186 -2.675 -9.709 1.00 90.06 82 CYS A N 1
ATOM 674 C CA . CYS A 1 82 ? 14.245 -1.376 -10.365 1.00 90.06 82 CYS A CA 1
ATOM 675 C C . CYS A 1 82 ? 14.432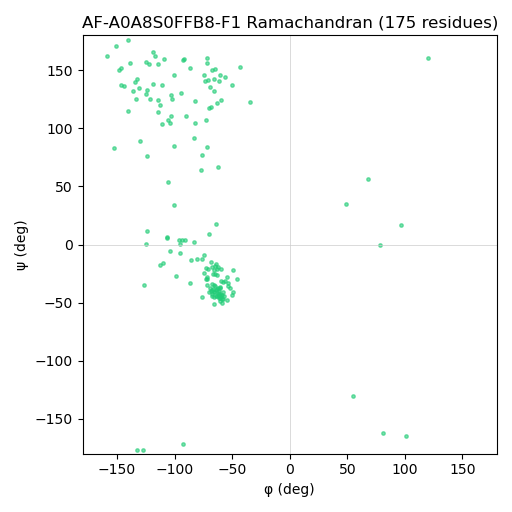 -0.265 -9.320 1.00 90.06 82 CYS A C 1
ATOM 677 O O . CYS A 1 82 ? 13.496 0.050 -8.582 1.00 90.06 82 CYS A O 1
ATOM 679 N N . ILE A 1 83 ? 15.644 0.286 -9.216 1.00 84.81 83 ILE A N 1
ATOM 680 C CA . ILE A 1 83 ? 16.000 1.311 -8.225 1.00 84.81 83 ILE A CA 1
ATOM 681 C C . ILE A 1 83 ? 16.117 2.666 -8.930 1.00 84.81 83 ILE A C 1
ATOM 683 O O . ILE A 1 83 ? 17.105 2.909 -9.619 1.00 84.81 83 ILE A O 1
ATOM 687 N N . GLY A 1 84 ? 15.143 3.549 -8.702 1.00 72.81 84 GLY A N 1
ATOM 688 C CA . GLY A 1 84 ? 15.094 4.892 -9.289 1.00 72.81 84 GLY A CA 1
ATOM 689 C C . GLY A 1 84 ? 13.842 5.125 -10.137 1.00 72.81 84 GLY A C 1
ATOM 690 O O . GLY A 1 84 ? 13.168 4.183 -10.542 1.00 72.81 84 GLY A O 1
ATOM 691 N N . VAL A 1 85 ? 13.513 6.398 -10.368 1.00 67.19 85 VAL A N 1
ATOM 692 C CA . VAL A 1 85 ? 12.373 6.814 -11.213 1.00 67.19 85 VAL A CA 1
ATOM 693 C C . VAL A 1 85 ? 12.785 6.905 -12.690 1.00 67.19 85 VAL A C 1
ATOM 695 O O . VAL A 1 85 ? 11.997 6.546 -13.556 1.00 67.19 85 VAL A O 1
ATOM 698 N N . ASP A 1 86 ? 14.043 7.278 -12.955 1.00 61.84 86 ASP A N 1
ATOM 699 C CA . ASP A 1 86 ? 14.609 7.478 -14.304 1.00 61.84 86 ASP A CA 1
ATOM 700 C C . ASP A 1 86 ? 15.583 6.363 -14.723 1.00 61.84 86 ASP A C 1
ATOM 702 O O . ASP A 1 86 ? 16.268 6.438 -15.744 1.00 61.84 86 ASP A O 1
ATOM 706 N N . SER A 1 87 ? 15.696 5.317 -13.906 1.00 62.78 87 SER A N 1
ATOM 707 C CA . SER A 1 87 ? 16.486 4.140 -14.240 1.00 62.78 87 SER A CA 1
ATOM 708 C C . SER A 1 87 ? 15.768 3.400 -15.362 1.00 62.78 87 SER A C 1
ATOM 710 O O . SER A 1 87 ? 14.647 2.948 -15.146 1.00 62.78 87 SER A O 1
ATOM 712 N N . GLY A 1 88 ? 16.394 3.275 -16.538 1.00 76.69 88 GLY A N 1
ATOM 713 C CA . GLY A 1 88 ? 15.925 2.455 -17.665 1.00 76.69 88 GLY A CA 1
ATOM 714 C C . GLY A 1 88 ? 15.869 0.970 -17.299 1.00 76.69 88 GLY A C 1
ATOM 715 O O . GLY A 1 88 ? 16.677 0.163 -17.753 1.00 76.69 88 GLY A O 1
ATOM 716 N N . CYS A 1 89 ? 14.965 0.634 -16.387 1.00 87.00 89 CYS A N 1
ATOM 717 C CA . CYS A 1 89 ? 14.823 -0.672 -15.792 1.00 87.00 89 CYS A CA 1
ATOM 718 C C . CYS A 1 89 ? 14.266 -1.648 -16.805 1.00 87.00 89 CYS A C 1
ATOM 720 O O . CYS A 1 89 ? 13.330 -1.353 -17.543 1.00 87.00 89 CYS A O 1
ATOM 722 N N . THR A 1 90 ? 14.782 -2.868 -16.756 1.00 89.62 90 THR A N 1
ATOM 723 C CA . THR A 1 90 ? 14.170 -3.971 -17.490 1.00 89.62 90 THR A CA 1
ATOM 724 C C . THR A 1 90 ? 12.778 -4.274 -16.931 1.00 89.62 90 THR A C 1
ATOM 726 O O . THR A 1 90 ? 12.537 -4.141 -15.722 1.00 89.62 90 THR A O 1
ATOM 729 N N . LYS A 1 91 ? 11.871 -4.779 -17.777 1.00 89.06 91 LYS A N 1
ATOM 730 C CA . LYS A 1 91 ? 10.561 -5.295 -17.343 1.00 89.06 91 LYS A CA 1
ATOM 731 C C . LYS A 1 91 ? 10.688 -6.266 -16.166 1.00 89.06 91 LYS A C 1
ATOM 733 O O . LYS A 1 91 ? 9.928 -6.182 -15.204 1.00 89.06 91 LYS A O 1
ATOM 738 N N . ALA A 1 92 ? 11.691 -7.145 -16.187 1.00 91.25 92 ALA A N 1
ATOM 739 C CA . ALA A 1 92 ? 11.943 -8.097 -15.107 1.00 91.25 92 ALA A CA 1
ATOM 740 C C . ALA A 1 92 ? 12.262 -7.417 -13.761 1.00 91.25 92 ALA A C 1
ATOM 742 O O . ALA A 1 92 ? 11.754 -7.848 -12.726 1.00 91.25 92 ALA A O 1
ATOM 743 N N . GLN A 1 93 ? 13.063 -6.347 -13.765 1.00 92.31 93 GLN A N 1
ATOM 744 C CA . GLN A 1 93 ? 13.369 -5.571 -12.558 1.00 92.31 93 GLN A CA 1
ATOM 745 C C . GLN A 1 93 ? 12.136 -4.856 -12.005 1.00 92.31 93 GLN A C 1
ATOM 747 O O . GLN A 1 93 ? 11.935 -4.848 -10.792 1.00 92.31 93 GLN A O 1
ATOM 752 N N . MET A 1 94 ? 11.298 -4.293 -12.879 1.00 90.94 94 MET A N 1
ATOM 753 C CA . MET A 1 94 ? 10.038 -3.665 -12.471 1.00 90.94 94 MET A CA 1
ATOM 754 C C . MET A 1 94 ? 9.069 -4.681 -11.867 1.00 90.94 94 MET A C 1
ATOM 756 O O . MET A 1 94 ? 8.527 -4.426 -10.796 1.00 90.94 94 MET A O 1
ATOM 760 N N . ILE A 1 95 ? 8.921 -5.857 -12.488 1.00 92.00 95 ILE A N 1
ATOM 761 C CA . ILE A 1 95 ? 8.100 -6.954 -11.950 1.00 92.00 95 ILE A CA 1
ATOM 762 C C . ILE A 1 95 ? 8.613 -7.400 -10.580 1.00 92.00 95 ILE A C 1
ATOM 764 O O . ILE A 1 95 ? 7.815 -7.603 -9.673 1.00 92.00 95 ILE A O 1
ATOM 768 N N . ASN A 1 96 ? 9.929 -7.540 -10.401 1.00 94.50 96 ASN A N 1
ATOM 769 C CA . ASN A 1 96 ? 10.494 -7.911 -9.103 1.00 94.50 96 ASN A CA 1
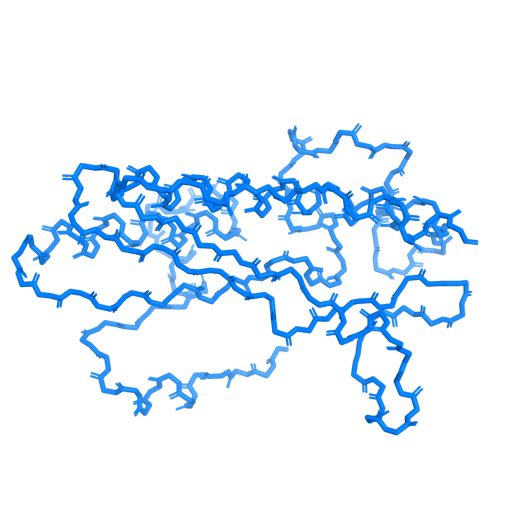ATOM 770 C C . ASN A 1 96 ? 10.181 -6.859 -8.026 1.00 94.50 96 ASN A C 1
ATOM 772 O O . ASN A 1 96 ? 9.776 -7.226 -6.924 1.00 94.50 96 ASN A O 1
ATOM 776 N N . SER A 1 97 ? 10.331 -5.567 -8.341 1.00 94.25 97 SER A N 1
ATOM 777 C CA . SER A 1 97 ? 9.977 -4.490 -7.410 1.00 94.25 97 SER A CA 1
ATOM 778 C C . SER A 1 97 ? 8.474 -4.460 -7.101 1.00 94.25 97 SER A C 1
ATOM 780 O O . SER A 1 97 ? 8.099 -4.261 -5.951 1.00 94.25 97 SER A O 1
ATOM 782 N N . TYR A 1 98 ? 7.613 -4.696 -8.093 1.00 94.00 98 TYR A N 1
ATOM 783 C CA . TYR A 1 98 ? 6.162 -4.786 -7.898 1.00 94.00 98 TYR A CA 1
ATOM 784 C C . TYR A 1 98 ? 5.768 -5.997 -7.034 1.00 94.00 98 TYR A C 1
ATOM 786 O O . TYR A 1 98 ? 4.995 -5.867 -6.091 1.00 94.00 98 TYR A O 1
ATOM 794 N N . ASP A 1 99 ? 6.344 -7.178 -7.284 1.00 94.69 99 ASP A N 1
ATOM 795 C CA . ASP A 1 99 ? 6.094 -8.371 -6.463 1.00 94.69 99 ASP A CA 1
ATOM 796 C C . ASP A 1 99 ? 6.471 -8.110 -4.984 1.00 94.69 99 ASP A C 1
ATOM 798 O O . ASP A 1 99 ? 5.732 -8.493 -4.068 1.00 94.69 99 ASP A O 1
ATOM 802 N N . ASN A 1 100 ? 7.591 -7.412 -4.738 1.00 95.69 100 ASN A N 1
ATOM 803 C CA . ASN A 1 100 ? 8.018 -7.018 -3.390 1.00 95.69 100 ASN A CA 1
ATOM 804 C C . ASN A 1 100 ? 6.991 -6.077 -2.724 1.00 95.69 100 ASN A C 1
ATOM 806 O O . ASN A 1 100 ? 6.656 -6.284 -1.555 1.00 95.69 100 ASN A O 1
ATOM 810 N N . SER A 1 101 ? 6.435 -5.093 -3.450 1.00 96.19 101 SER A N 1
ATOM 811 C CA . SER A 1 101 ? 5.400 -4.203 -2.894 1.00 96.19 101 SER A CA 1
ATOM 812 C C . SER A 1 101 ? 4.100 -4.941 -2.597 1.00 96.19 101 SER A C 1
ATOM 814 O O . SER A 1 101 ? 3.502 -4.715 -1.549 1.00 96.19 101 SER A O 1
ATOM 816 N N . VAL A 1 102 ? 3.695 -5.888 -3.447 1.00 95.38 102 VAL A N 1
ATOM 817 C CA . VAL A 1 102 ? 2.521 -6.743 -3.200 1.00 95.38 102 VAL A CA 1
ATOM 818 C C . VAL A 1 102 ? 2.692 -7.575 -1.925 1.00 95.38 102 VAL A C 1
ATOM 820 O O . VAL A 1 102 ? 1.744 -7.738 -1.162 1.00 95.38 102 VAL A O 1
ATOM 823 N N . THR A 1 103 ? 3.901 -8.064 -1.649 1.00 94.56 103 THR A N 1
ATOM 824 C CA . THR A 1 103 ? 4.181 -8.823 -0.414 1.00 94.56 103 THR A CA 1
ATOM 825 C C . THR A 1 103 ? 4.091 -7.947 0.828 1.00 94.56 103 THR A C 1
ATOM 827 O O . THR A 1 103 ? 3.650 -8.397 1.883 1.00 94.56 103 THR A O 1
ATOM 830 N N . TYR A 1 104 ? 4.468 -6.677 0.710 1.00 96.19 104 TYR A N 1
ATOM 831 C CA . TYR A 1 104 ? 4.292 -5.726 1.797 1.00 96.19 104 TYR A CA 1
ATOM 832 C C . TYR A 1 104 ? 2.820 -5.339 2.006 1.00 96.19 104 TYR A C 1
ATOM 834 O O . TYR A 1 104 ? 2.380 -5.213 3.145 1.00 96.19 104 TYR A O 1
ATOM 842 N N . VAL A 1 105 ? 2.026 -5.254 0.932 1.00 96.62 105 VAL A N 1
ATOM 843 C CA . VAL A 1 105 ? 0.563 -5.103 1.020 1.00 96.62 105 VAL A CA 1
ATOM 844 C C . VAL A 1 105 ? -0.077 -6.302 1.730 1.00 96.62 105 VAL A C 1
ATOM 846 O O . VAL A 1 105 ? -0.912 -6.106 2.609 1.00 96.62 105 VAL A O 1
ATOM 849 N N . ASP A 1 106 ? 0.339 -7.532 1.415 1.00 94.62 106 ASP A N 1
ATOM 850 C CA . ASP A 1 106 ? -0.120 -8.739 2.124 1.00 94.62 106 ASP A CA 1
ATOM 851 C C . ASP A 1 106 ? 0.200 -8.669 3.628 1.00 94.62 106 ASP A C 1
ATOM 853 O O . ASP A 1 106 ? -0.673 -8.914 4.463 1.00 94.62 106 ASP A O 1
ATOM 857 N N . HIS A 1 107 ? 1.412 -8.224 3.981 1.00 95.50 107 HIS A N 1
ATOM 858 C CA . HIS A 1 107 ? 1.796 -7.998 5.374 1.00 95.50 107 HIS A CA 1
ATOM 859 C C . HIS A 1 107 ? 0.920 -6.946 6.067 1.00 95.50 107 HIS A C 1
ATOM 861 O O . HIS A 1 107 ? 0.395 -7.222 7.146 1.00 95.50 107 HIS A O 1
ATOM 867 N N . PHE A 1 108 ? 0.708 -5.786 5.436 1.00 96.69 108 PHE A N 1
ATOM 868 C CA . PHE A 1 108 ? -0.171 -4.732 5.949 1.00 96.69 108 PHE A CA 1
ATOM 869 C C . PHE A 1 108 ? -1.575 -5.271 6.245 1.00 96.69 108 PHE A C 1
ATOM 871 O O . PHE A 1 108 ? -2.113 -5.062 7.333 1.00 96.69 108 PHE A O 1
ATOM 878 N N . ILE A 1 109 ? -2.159 -6.023 5.310 1.00 95.62 109 ILE A N 1
ATOM 879 C CA . ILE A 1 109 ? -3.515 -6.550 5.472 1.00 95.62 109 ILE A CA 1
ATOM 880 C C . ILE A 1 109 ? -3.565 -7.605 6.580 1.00 95.62 109 ILE A C 1
ATOM 882 O O . ILE A 1 109 ? -4.492 -7.589 7.392 1.00 95.62 109 ILE A O 1
ATOM 886 N N . SER A 1 110 ? -2.555 -8.476 6.678 1.00 94.88 110 SER A N 1
ATOM 887 C CA . SER A 1 110 ? -2.436 -9.401 7.809 1.00 94.88 110 SER A CA 1
ATOM 888 C C . SER A 1 110 ? -2.399 -8.647 9.139 1.00 94.88 110 SER A C 1
ATOM 890 O O . SER A 1 110 ? -3.121 -9.018 10.062 1.00 94.88 110 SER A O 1
ATOM 892 N N . SER A 1 111 ? -1.625 -7.561 9.230 1.00 96.06 111 SER A N 1
ATOM 893 C CA . SER A 1 111 ? -1.558 -6.734 10.437 1.00 96.06 111 SER A CA 1
ATOM 894 C C . SER A 1 111 ? -2.896 -6.073 10.775 1.00 96.06 111 SER A C 1
ATOM 896 O O . SER A 1 111 ? -3.266 -6.036 11.944 1.00 96.06 111 SER A O 1
ATOM 898 N N . VAL A 1 112 ? -3.665 -5.613 9.783 1.00 96.62 112 VAL A N 1
ATOM 899 C CA . VAL A 1 112 ? -5.029 -5.090 9.995 1.00 96.62 112 VAL A CA 1
ATOM 900 C C . VAL A 1 112 ? -5.968 -6.174 10.528 1.00 96.62 112 VAL A C 1
ATOM 902 O O . VAL A 1 112 ? -6.717 -5.932 11.473 1.00 96.62 112 VAL A O 1
ATOM 905 N N . ILE A 1 113 ? -5.923 -7.380 9.955 1.00 94.81 113 ILE A N 1
ATOM 906 C CA . ILE A 1 113 ? -6.732 -8.519 10.416 1.00 94.81 113 ILE A CA 1
ATOM 907 C C . ILE A 1 113 ? -6.374 -8.881 11.862 1.00 94.81 113 ILE A C 1
ATOM 909 O O . ILE A 1 113 ? -7.268 -9.152 12.664 1.00 94.81 113 ILE A O 1
ATOM 913 N N . ASP A 1 114 ? -5.088 -8.844 12.215 1.00 94.00 114 ASP A N 1
ATOM 914 C CA . ASP A 1 114 ? -4.621 -9.127 13.572 1.00 94.00 114 ASP A CA 1
ATOM 915 C C . ASP A 1 114 ? -5.193 -8.158 14.616 1.00 94.00 114 ASP A C 1
ATOM 917 O O . ASP A 1 114 ? -5.564 -8.608 15.700 1.00 94.00 114 ASP A O 1
ATOM 921 N N . GLN A 1 115 ? -5.374 -6.873 14.279 1.00 93.94 115 GLN A N 1
ATOM 922 C CA . GLN A 1 115 ? -5.969 -5.868 15.182 1.00 93.94 115 GLN A CA 1
ATOM 923 C C . GLN A 1 115 ? -7.429 -6.166 15.568 1.00 93.94 115 GLN A C 1
ATOM 925 O O . GLN A 1 115 ? -7.937 -5.635 16.558 1.00 93.94 115 GLN A O 1
ATOM 930 N N . VAL A 1 116 ? -8.132 -6.981 14.777 1.00 93.50 116 VAL A N 1
ATOM 931 C CA . VAL A 1 116 ? -9.567 -7.260 14.959 1.00 93.50 116 VAL A CA 1
ATOM 932 C C . VAL A 1 116 ? -9.875 -8.747 15.109 1.00 93.50 116 VAL A C 1
ATOM 934 O O . VAL A 1 116 ? -11.041 -9.143 15.066 1.00 93.50 116 VAL A O 1
ATOM 937 N N . ARG A 1 117 ? -8.848 -9.581 15.301 1.00 90.50 117 ARG A N 1
ATOM 938 C CA . ARG A 1 117 ? -8.955 -11.047 15.337 1.00 90.50 117 ARG A CA 1
ATOM 939 C C . ARG A 1 117 ? -9.879 -11.560 16.446 1.00 90.50 117 ARG A C 1
ATOM 941 O O . ARG A 1 117 ? -10.534 -12.585 16.273 1.00 90.50 117 ARG A O 1
ATOM 948 N N . ASP A 1 118 ? -9.947 -10.847 17.564 1.00 90.31 118 ASP A N 1
ATOM 949 C CA . ASP A 1 118 ? -10.796 -11.136 18.723 1.00 90.31 118 ASP A CA 1
ATOM 950 C C . ASP A 1 118 ? -12.156 -10.408 18.684 1.00 90.31 118 ASP A C 1
ATOM 952 O O . ASP A 1 118 ? -12.955 -10.523 19.614 1.00 90.31 118 ASP A O 1
ATOM 956 N N . LYS A 1 119 ? -12.452 -9.674 17.602 1.00 90.19 119 LYS A N 1
ATOM 957 C CA . LYS A 1 119 ? -13.652 -8.837 17.461 1.00 90.19 119 LYS A CA 1
ATOM 958 C C . LYS A 1 119 ? -14.634 -9.422 16.447 1.00 90.19 119 LYS A C 1
ATOM 960 O O . LYS A 1 119 ? -14.290 -10.183 15.543 1.00 90.19 119 LYS A O 1
ATOM 965 N N . LYS A 1 120 ? -15.901 -9.007 16.54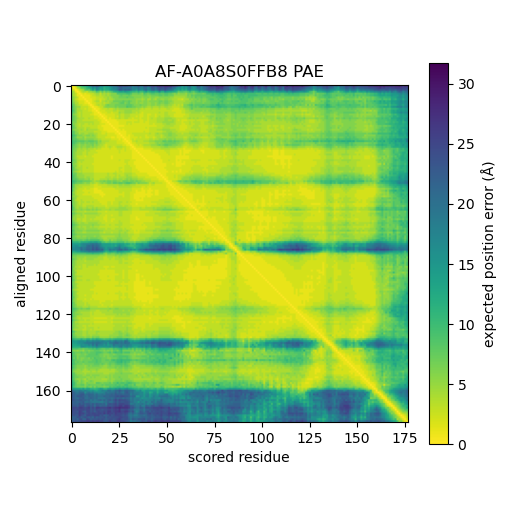9 1.00 92.88 120 LYS A N 1
ATOM 966 C CA . LYS A 1 120 ? -16.918 -9.260 15.513 1.00 92.88 120 LYS A CA 1
ATOM 967 C C . LYS A 1 120 ? -16.695 -8.305 14.340 1.00 92.88 120 LYS A C 1
ATOM 969 O O . LYS A 1 120 ? -17.398 -7.307 14.214 1.00 92.88 120 LYS A O 1
ATOM 974 N N . ALA A 1 121 ? -15.700 -8.610 13.517 1.00 93.50 121 ALA A N 1
ATOM 975 C CA . ALA A 1 121 ? -15.278 -7.762 12.412 1.00 93.50 121 ALA A CA 1
ATOM 976 C C . ALA A 1 121 ? -15.348 -8.480 11.060 1.00 93.50 121 ALA A C 1
ATOM 978 O O . ALA A 1 121 ? -15.261 -9.711 10.966 1.00 93.50 121 ALA A O 1
ATOM 979 N N . ILE A 1 122 ? -15.490 -7.664 10.018 1.00 94.81 122 ILE A N 1
ATOM 980 C CA . ILE A 1 122 ? -15.245 -8.027 8.626 1.00 94.81 122 ILE A CA 1
ATOM 981 C C . ILE A 1 122 ? -14.174 -7.061 8.124 1.00 94.81 122 ILE A C 1
ATOM 983 O O . ILE A 1 122 ? -14.346 -5.848 8.221 1.00 94.81 122 ILE A O 1
ATOM 987 N N . VAL A 1 123 ? -13.080 -7.600 7.599 1.00 95.19 123 VAL A N 1
ATOM 988 C CA . VAL A 1 123 ? -12.043 -6.840 6.900 1.00 95.19 123 VAL A CA 1
ATOM 989 C C . VAL A 1 123 ? -12.245 -7.060 5.413 1.00 95.19 123 VAL A C 1
ATOM 991 O O . VAL A 1 123 ? -12.278 -8.205 4.964 1.00 95.19 123 VAL A O 1
ATOM 994 N N . PHE A 1 124 ? -12.377 -5.977 4.657 1.00 94.88 124 PHE A N 1
ATOM 995 C CA . PHE A 1 124 ? -12.518 -6.000 3.206 1.00 94.88 124 PHE A CA 1
ATOM 996 C C . PHE A 1 124 ? -11.357 -5.246 2.566 1.00 94.88 124 PHE A C 1
ATOM 998 O O . PHE A 1 124 ? -10.967 -4.182 3.040 1.00 94.88 124 PHE A O 1
ATOM 1005 N N . TYR A 1 125 ? -10.822 -5.802 1.486 1.00 95.38 125 TYR A N 1
ATOM 1006 C CA . TYR A 1 125 ? -9.774 -5.194 0.685 1.00 95.38 125 TYR A CA 1
ATOM 1007 C C . TYR A 1 125 ? -10.162 -5.247 -0.787 1.00 95.38 125 TYR A C 1
ATOM 1009 O O . TYR A 1 125 ? -10.573 -6.292 -1.298 1.00 95.38 125 TYR A O 1
ATOM 1017 N N . ALA A 1 126 ? -9.962 -4.130 -1.471 1.00 94.12 126 ALA A N 1
ATOM 1018 C CA . ALA A 1 126 ? -10.010 -4.036 -2.916 1.00 94.12 126 ALA A CA 1
ATOM 1019 C C . ALA A 1 126 ? -8.948 -3.034 -3.361 1.00 94.12 126 ALA A C 1
ATOM 1021 O O . ALA A 1 126 ? -8.822 -1.971 -2.751 1.00 94.12 126 ALA A O 1
ATOM 1022 N N . ALA A 1 127 ? -8.200 -3.370 -4.411 1.00 94.00 127 ALA A N 1
ATOM 1023 C CA . ALA A 1 127 ? -7.440 -2.354 -5.127 1.00 94.00 127 ALA A CA 1
ATOM 1024 C C . ALA A 1 127 ? -8.398 -1.511 -5.984 1.00 94.00 127 ALA A C 1
ATOM 1026 O O . ALA A 1 127 ? -9.402 -2.016 -6.492 1.00 94.00 127 ALA A O 1
ATOM 1027 N N . ASP A 1 128 ? -8.082 -0.233 -6.126 1.00 91.88 128 ASP A N 1
ATOM 1028 C CA . ASP A 1 128 ? -8.817 0.748 -6.921 1.00 91.88 128 ASP A CA 1
ATOM 1029 C C . ASP A 1 128 ? -8.668 0.497 -8.428 1.00 91.88 128 ASP A C 1
ATOM 1031 O O . ASP A 1 128 ? -9.650 0.556 -9.172 1.00 91.88 128 ASP A O 1
ATOM 1035 N N . HIS A 1 129 ? -7.461 0.145 -8.870 1.00 93.50 129 HIS A N 1
ATOM 1036 C CA . HIS A 1 129 ? -7.159 -0.265 -10.238 1.00 93.50 129 HIS A CA 1
ATOM 1037 C C . HIS A 1 129 ? -5.974 -1.247 -10.284 1.00 93.50 129 HIS A C 1
ATOM 1039 O O . HIS A 1 129 ? -5.308 -1.528 -9.286 1.00 93.50 129 HIS A O 1
ATOM 1045 N N . GLY A 1 130 ? -5.741 -1.832 -11.460 1.00 89.44 130 GLY A N 1
ATOM 1046 C CA . GLY A 1 130 ? -4.551 -2.635 -11.742 1.00 89.44 130 GLY A CA 1
ATOM 1047 C C . GLY A 1 130 ? -3.426 -1.795 -12.354 1.00 89.44 130 GLY A C 1
ATOM 1048 O O . GLY A 1 130 ? -3.525 -0.575 -12.428 1.00 89.44 130 GLY A O 1
ATOM 1049 N N . GLU A 1 131 ? -2.349 -2.428 -12.808 1.00 89.19 131 GLU A N 1
ATOM 1050 C CA . GLU A 1 131 ? -1.125 -1.726 -13.216 1.00 89.19 131 GLU A CA 1
ATOM 1051 C C . GLU A 1 131 ? -0.583 -2.306 -14.530 1.00 89.19 131 GLU A C 1
ATOM 1053 O O . GLU A 1 131 ? -0.432 -3.525 -14.659 1.00 89.19 131 GLU A O 1
ATOM 1058 N N . SER A 1 132 ? -0.250 -1.447 -15.500 1.00 89.38 132 SER A N 1
ATOM 1059 C CA . SER A 1 132 ? 0.483 -1.863 -16.697 1.00 89.38 132 SER A CA 1
ATOM 1060 C C . SER A 1 132 ? 1.981 -1.916 -16.403 1.00 89.38 132 SER A C 1
ATOM 1062 O O . SER A 1 132 ? 2.595 -0.915 -16.037 1.00 89.38 132 SER A O 1
ATOM 1064 N N . ILE A 1 133 ? 2.595 -3.080 -16.622 1.00 87.38 133 ILE A N 1
ATOM 1065 C CA . ILE A 1 133 ? 4.054 -3.250 -16.604 1.00 87.38 133 ILE A CA 1
ATOM 1066 C C . ILE A 1 133 ? 4.467 -3.993 -17.879 1.00 87.38 133 ILE A C 1
ATOM 1068 O O . ILE A 1 133 ? 4.518 -5.225 -17.915 1.00 87.38 133 ILE A O 1
ATOM 1072 N N . ASN A 1 134 ? 4.746 -3.250 -18.951 1.00 78.56 134 ASN A N 1
ATOM 1073 C CA . ASN A 1 134 ? 5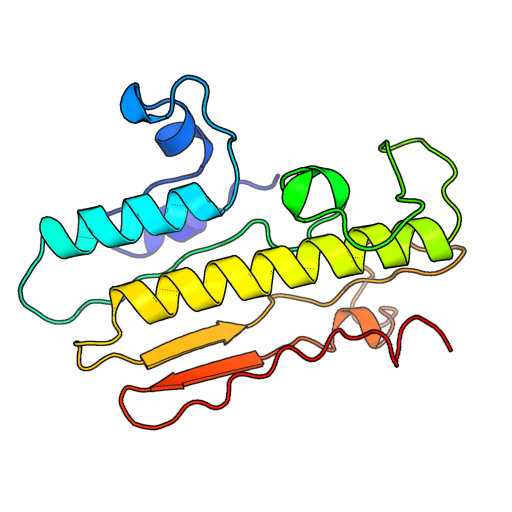.220 -3.812 -20.220 1.00 78.56 134 ASN A CA 1
ATOM 1074 C C . ASN A 1 134 ? 6.439 -3.038 -20.761 1.00 78.56 134 ASN A C 1
ATOM 1076 O O . ASN A 1 134 ? 6.943 -2.168 -20.077 1.00 78.56 134 ASN A O 1
ATOM 1080 N N . GLU A 1 135 ? 6.966 -3.380 -21.939 1.00 68.19 135 GLU A N 1
ATOM 1081 C CA . GLU A 1 135 ? 8.197 -2.763 -22.486 1.00 68.19 135 GLU A CA 1
ATOM 1082 C C . GLU A 1 135 ? 8.008 -1.326 -23.033 1.00 68.19 135 GLU A C 1
ATOM 1084 O O . GLU A 1 135 ? 8.982 -0.689 -23.424 1.00 68.19 135 GLU A O 1
ATOM 1089 N N . ARG A 1 136 ? 6.767 -0.829 -23.145 1.00 61.00 136 ARG A N 1
ATOM 1090 C CA . ARG A 1 136 ? 6.417 0.458 -23.790 1.00 61.00 136 ARG A CA 1
ATOM 1091 C C . ARG A 1 136 ? 5.587 1.385 -22.904 1.00 61.00 136 ARG A C 1
ATOM 1093 O O . ARG A 1 136 ? 5.725 2.598 -22.989 1.00 61.00 136 ARG A O 1
ATOM 1100 N N . GLU A 1 137 ? 4.715 0.807 -22.092 1.00 62.59 137 GLU A N 1
ATOM 1101 C CA . GLU A 1 137 ? 3.813 1.478 -21.173 1.00 62.59 137 GLU A CA 1
ATOM 1102 C C . GLU A 1 137 ? 4.040 0.928 -19.765 1.00 62.59 137 GLU A C 1
ATOM 1104 O O . GLU A 1 137 ? 4.023 -0.283 -19.504 1.00 62.59 137 GLU A O 1
ATOM 1109 N N . HIS A 1 138 ? 4.221 1.863 -18.851 1.00 71.25 138 HIS A N 1
ATOM 1110 C CA . HIS A 1 138 ? 4.207 1.637 -17.419 1.00 71.25 138 HIS A CA 1
ATOM 1111 C C . HIS A 1 138 ? 3.059 2.469 -16.845 1.00 71.25 138 HIS A C 1
ATOM 1113 O O . HIS A 1 138 ? 2.603 3.397 -17.518 1.00 71.25 138 HIS A O 1
ATOM 1119 N N . LEU A 1 139 ? 2.663 2.212 -15.596 1.00 80.19 139 LEU A N 1
ATOM 1120 C CA . LEU A 1 139 ? 1.624 2.959 -14.870 1.00 80.19 139 LEU A CA 1
ATOM 1121 C C . LEU A 1 139 ? 0.188 2.527 -15.222 1.00 80.19 139 LEU A C 1
ATOM 1123 O O . LEU A 1 139 ? -0.073 1.436 -15.726 1.00 80.19 139 LEU A O 1
ATOM 1127 N N . HIS A 1 140 ? -0.757 3.392 -14.888 1.00 83.75 140 HIS A N 1
ATOM 1128 C CA . HIS A 1 140 ? -2.191 3.261 -15.086 1.00 83.75 140 HIS A CA 1
ATOM 1129 C C . HIS A 1 140 ? -2.762 4.627 -15.504 1.00 83.75 140 HIS A C 1
ATOM 1131 O O . HIS A 1 140 ? -2.044 5.628 -15.543 1.00 83.75 140 HIS A O 1
ATOM 1137 N N . GLY A 1 141 ? -4.061 4.678 -15.809 1.00 81.94 141 GLY A N 1
ATOM 1138 C CA . GLY A 1 141 ? -4.739 5.915 -16.219 1.00 81.94 141 GLY A CA 1
ATOM 1139 C C . GLY A 1 141 ? -4.859 6.080 -17.734 1.00 81.94 141 GLY A C 1
ATOM 1140 O O . GLY A 1 141 ? -5.147 7.176 -18.216 1.00 81.94 141 GLY A O 1
ATOM 1141 N N . THR A 1 142 ? -4.670 4.997 -18.492 1.00 84.44 142 THR A N 1
ATOM 1142 C CA . THR A 1 142 ? -5.001 4.968 -19.919 1.00 84.44 142 THR A CA 1
ATOM 1143 C C . THR A 1 142 ? -6.513 5.206 -20.080 1.00 84.44 142 THR A C 1
ATOM 1145 O O . THR A 1 142 ? -7.296 4.691 -19.274 1.00 84.44 142 THR A O 1
ATOM 1148 N N . PRO A 1 143 ? -6.973 5.977 -21.088 1.00 88.31 143 PRO A N 1
ATOM 1149 C CA . PRO A 1 143 ? -8.401 6.174 -21.328 1.00 88.31 143 PRO A CA 1
ATOM 1150 C C . PRO A 1 143 ? -9.154 4.844 -21.379 1.00 88.31 143 PRO A C 1
ATOM 1152 O O . PRO A 1 143 ? -8.679 3.892 -21.993 1.00 88.31 143 PRO A O 1
ATOM 1155 N N . ARG A 1 144 ? -10.335 4.775 -20.751 1.00 86.00 144 ARG A N 1
ATOM 1156 C CA . ARG A 1 144 ? -11.048 3.511 -20.487 1.00 86.00 144 ARG A CA 1
ATOM 1157 C C . ARG A 1 144 ? -11.239 2.623 -21.723 1.00 86.00 144 ARG A C 1
ATOM 1159 O O . ARG A 1 144 ? -11.158 1.409 -21.603 1.00 86.00 144 ARG A O 1
ATOM 1166 N N . GLU A 1 145 ? -11.490 3.221 -22.884 1.00 89.00 145 GLU A N 1
ATOM 1167 C CA . GLU A 1 145 ? -11.714 2.510 -24.154 1.00 89.00 145 GLU A CA 1
ATOM 1168 C C . GLU A 1 145 ? -10.435 1.901 -24.753 1.00 89.00 145 GLU A C 1
ATOM 1170 O O . GLU A 1 145 ? -10.512 0.991 -25.573 1.00 89.00 145 GLU A O 1
ATOM 1175 N N . LEU A 1 146 ? -9.266 2.393 -24.335 1.00 87.69 146 LEU A N 1
ATOM 1176 C CA . LEU A 1 146 ? -7.942 1.977 -24.808 1.00 87.69 146 LEU A CA 1
ATOM 1177 C C . LEU A 1 146 ? -7.151 1.203 -23.747 1.00 87.69 146 LEU A C 1
ATOM 1179 O O . LEU A 1 146 ? -6.135 0.587 -24.060 1.00 87.69 146 LEU A O 1
ATOM 1183 N N . ALA A 1 147 ? -7.581 1.274 -22.488 1.00 86.31 147 ALA A N 1
ATOM 1184 C CA . ALA A 1 147 ? -6.857 0.714 -21.364 1.00 86.31 147 ALA A CA 1
ATOM 1185 C C . ALA A 1 147 ? -6.787 -0.818 -21.452 1.00 86.31 147 ALA A C 1
ATOM 1187 O O . ALA A 1 147 ? -7.806 -1.484 -21.670 1.00 86.31 147 ALA A O 1
ATOM 1188 N N . PRO A 1 148 ? -5.593 -1.397 -21.259 1.00 87.00 148 PRO A N 1
ATOM 1189 C CA . PRO A 1 148 ? -5.429 -2.833 -21.344 1.00 87.00 148 PRO A CA 1
ATOM 1190 C C . PRO A 1 148 ? -6.083 -3.523 -20.126 1.00 87.00 148 PRO A C 1
ATOM 1192 O O . PRO A 1 148 ? -6.242 -2.900 -19.068 1.00 87.00 148 PRO A O 1
ATOM 1195 N N . PRO A 1 149 ? -6.479 -4.808 -20.233 1.00 87.62 149 PRO A N 1
ATOM 1196 C CA . PRO A 1 149 ? -7.189 -5.521 -19.166 1.00 87.62 149 PRO A CA 1
ATOM 1197 C C . PRO A 1 149 ? -6.477 -5.509 -17.808 1.00 87.62 149 PRO A C 1
ATOM 1199 O O . PRO A 1 149 ? -7.129 -5.587 -16.766 1.00 87.62 149 PRO A O 1
ATOM 1202 N N . GLU A 1 150 ? -5.150 -5.417 -17.803 1.00 86.62 150 GLU A N 1
ATOM 1203 C CA . GLU A 1 150 ? -4.310 -5.388 -16.607 1.00 86.62 150 GLU A CA 1
ATOM 1204 C C . GLU A 1 150 ? -4.589 -4.166 -15.725 1.00 86.62 150 GLU A C 1
ATOM 1206 O O . GLU A 1 150 ? -4.444 -4.281 -14.515 1.00 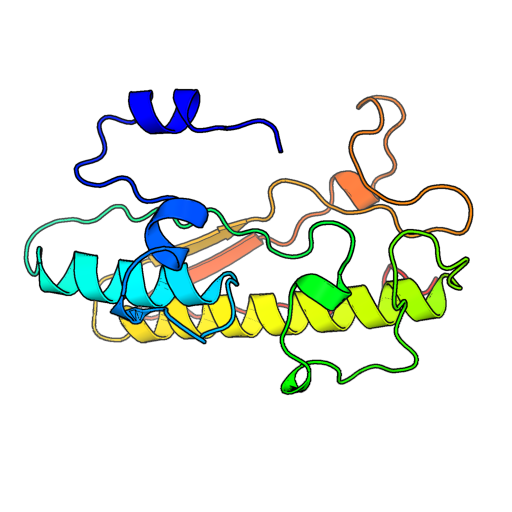86.62 150 GLU A O 1
ATOM 1211 N N . GLN A 1 151 ? -5.076 -3.045 -16.277 1.00 87.81 151 GLN A N 1
ATOM 1212 C CA . GLN A 1 151 ? -5.478 -1.871 -15.486 1.00 87.81 151 GLN A CA 1
ATOM 1213 C C . GLN A 1 151 ? -6.834 -2.046 -14.781 1.00 87.81 151 GLN A C 1
ATOM 1215 O O . GLN A 1 151 ? -7.161 -1.275 -13.883 1.00 87.81 151 GLN A O 1
ATOM 1220 N N . PHE A 1 152 ? -7.618 -3.070 -15.134 1.00 87.75 152 PHE A N 1
ATOM 1221 C CA . PHE A 1 152 ? -8.946 -3.316 -14.550 1.00 87.75 152 PHE A CA 1
ATOM 1222 C C . PHE A 1 152 ? -9.030 -4.588 -13.702 1.00 87.75 152 PHE A C 1
ATOM 1224 O O . PHE A 1 152 ? -9.969 -4.757 -12.924 1.00 87.75 152 PHE A O 1
ATOM 1231 N N . ARG A 1 153 ? -8.078 -5.516 -13.849 1.00 88.56 153 ARG A N 1
ATOM 1232 C CA . ARG A 1 153 ? -8.058 -6.782 -13.104 1.00 88.56 153 ARG A CA 1
ATOM 1233 C C . ARG A 1 153 ? -7.427 -6.590 -11.729 1.00 88.56 153 ARG A C 1
ATOM 1235 O O . ARG A 1 153 ? -6.221 -6.745 -11.563 1.00 88.56 153 ARG A O 1
ATOM 1242 N N . VAL A 1 154 ? -8.267 -6.305 -10.740 1.00 88.12 154 VAL A N 1
ATOM 1243 C CA . VAL A 1 154 ? -7.841 -6.023 -9.364 1.00 88.12 154 VAL A CA 1
ATOM 1244 C C . VAL A 1 154 ? -8.014 -7.211 -8.415 1.00 88.12 154 VAL A C 1
ATOM 1246 O O . VAL A 1 154 ? -8.974 -7.976 -8.549 1.00 88.12 154 VAL A O 1
ATOM 1249 N N . PRO A 1 155 ? -7.119 -7.382 -7.423 1.00 85.88 155 PRO A N 1
ATOM 1250 C CA . PRO A 1 155 ? -7.380 -8.266 -6.298 1.00 85.88 155 PRO A CA 1
ATOM 1251 C C . PRO A 1 155 ? -8.491 -7.690 -5.408 1.00 85.88 155 PRO A C 1
ATOM 1253 O O . PRO A 1 155 ? -8.486 -6.511 -5.055 1.00 85.88 155 PRO A O 1
ATOM 1256 N N . MET A 1 156 ? -9.414 -8.559 -5.002 1.00 87.62 156 MET A N 1
ATOM 1257 C CA . MET A 1 156 ? -10.429 -8.281 -3.990 1.00 87.62 156 MET A CA 1
ATOM 1258 C C . MET A 1 156 ? -10.486 -9.460 -3.020 1.00 87.62 156 MET A C 1
ATOM 1260 O O . MET A 1 156 ? -10.381 -10.617 -3.436 1.00 87.62 156 MET A O 1
ATOM 1264 N N . GLY A 1 157 ? -10.634 -9.178 -1.729 1.00 84.81 157 GLY A N 1
ATOM 1265 C CA . GLY A 1 157 ? -10.658 -10.202 -0.692 1.00 84.81 157 GLY A CA 1
ATOM 1266 C C . GLY A 1 157 ? -11.325 -9.725 0.588 1.00 84.81 157 GLY A C 1
ATOM 1267 O O . GLY A 1 157 ? -11.483 -8.528 0.826 1.00 84.81 157 GLY A O 1
ATOM 1268 N N . TRP A 1 158 ? -11.714 -10.681 1.430 1.00 84.00 158 TRP A N 1
ATOM 1269 C CA . TRP A 1 158 ? -12.274 -10.386 2.744 1.00 84.00 158 TRP A CA 1
ATOM 1270 C C . TRP A 1 158 ? -11.908 -11.441 3.796 1.00 84.00 158 TRP A C 1
ATOM 1272 O O . TRP A 1 158 ? -11.654 -12.611 3.493 1.00 84.00 158 TRP A O 1
ATOM 1282 N N . SER A 1 159 ? -11.859 -11.013 5.054 1.00 82.69 159 SER A N 1
ATOM 1283 C CA . SER A 1 159 ? -11.746 -11.880 6.228 1.00 82.69 159 SER A CA 1
ATOM 1284 C C . SER A 1 159 ? -12.903 -11.578 7.167 1.00 82.69 159 SER A C 1
ATOM 1286 O O . SER A 1 159 ? -13.177 -10.416 7.456 1.00 82.69 159 SER A O 1
ATOM 1288 N N . GLY A 1 160 ? -13.572 -12.616 7.654 1.00 79.62 160 GLY A N 1
ATOM 1289 C CA . GLY A 1 160 ? -14.496 -12.523 8.776 1.00 79.62 160 GLY A CA 1
ATOM 1290 C C . GLY A 1 160 ? -14.000 -13.366 9.946 1.00 79.62 160 GLY A C 1
ATOM 1291 O O . GLY A 1 160 ? -13.229 -14.305 9.764 1.00 79.62 160 GLY A O 1
ATOM 1292 N N . CYS A 1 161 ? -14.529 -13.104 11.141 1.00 61.31 161 CYS A N 1
ATOM 1293 C CA . CYS A 1 161 ? -14.167 -13.792 12.391 1.00 61.31 161 CYS A CA 1
ATOM 1294 C C . CYS A 1 161 ? -14.168 -15.346 12.321 1.00 61.31 161 CYS A C 1
ATOM 1296 O O . CYS A 1 161 ? -13.492 -15.998 13.111 1.00 61.31 161 CYS A O 1
ATOM 1298 N N . ARG A 1 162 ? -14.886 -15.966 11.368 1.00 53.66 162 ARG A N 1
ATOM 1299 C CA . ARG A 1 162 ? -14.931 -17.434 11.173 1.00 53.66 162 ARG A CA 1
ATOM 1300 C C . ARG A 1 162 ? -14.557 -17.920 9.770 1.00 53.66 162 ARG A C 1
ATOM 1302 O O . ARG A 1 162 ? -14.607 -19.120 9.518 1.00 53.66 162 ARG A O 1
ATOM 1309 N N . ILE A 1 163 ? -14.226 -17.017 8.848 1.00 52.97 163 ILE A N 1
ATOM 1310 C CA . ILE A 1 163 ? -13.972 -17.345 7.440 1.00 52.97 163 ILE A CA 1
ATOM 1311 C C . ILE A 1 163 ? -12.788 -16.512 6.956 1.00 52.97 163 ILE A C 1
ATOM 1313 O O . ILE A 1 163 ? -12.883 -15.294 6.841 1.00 52.97 163 ILE A O 1
ATOM 1317 N N . ASN A 1 164 ? -11.691 -17.186 6.617 1.00 51.28 164 ASN A N 1
ATOM 1318 C CA . ASN A 1 164 ? -10.554 -16.576 5.936 1.00 51.28 164 ASN A CA 1
ATOM 1319 C C . ASN A 1 164 ? -10.561 -16.979 4.462 1.00 51.28 164 ASN A C 1
ATOM 1321 O O . ASN A 1 164 ? -10.172 -18.095 4.124 1.00 51.28 164 ASN A O 1
ATOM 1325 N N . ILE A 1 165 ? -10.959 -16.061 3.580 1.00 57.16 165 ILE A N 1
ATOM 1326 C CA . ILE A 1 165 ? -10.747 -16.186 2.128 1.00 57.16 165 ILE A CA 1
ATOM 1327 C C . ILE A 1 165 ? -9.615 -15.223 1.744 1.00 57.16 165 ILE A C 1
ATOM 1329 O O . ILE A 1 165 ? -9.756 -14.350 0.895 1.00 57.16 165 ILE A O 1
ATOM 1333 N N . TRP A 1 166 ? -8.474 -15.362 2.426 1.00 52.41 166 TRP A N 1
ATOM 1334 C CA . TRP A 1 166 ? -7.275 -14.571 2.160 1.00 52.41 166 TRP A CA 1
ATOM 1335 C C . TRP A 1 166 ? -6.255 -15.394 1.392 1.00 52.41 166 TRP A C 1
ATOM 1337 O O . TRP A 1 166 ? -5.688 -16.363 1.899 1.00 52.41 166 TRP A O 1
ATOM 1347 N N . LYS A 1 167 ? -6.051 -15.020 0.129 1.00 48.91 167 LYS A N 1
ATOM 1348 C CA . LYS A 1 167 ? -4.956 -15.536 -0.688 1.00 48.91 167 LYS A CA 1
ATOM 1349 C C . LYS A 1 167 ? -4.573 -14.498 -1.737 1.00 48.91 167 LYS A C 1
ATOM 1351 O O . LYS A 1 167 ? -4.985 -14.603 -2.891 1.00 48.91 167 LYS A O 1
ATOM 1356 N N . ILE A 1 168 ? -3.736 -13.529 -1.364 1.00 51.34 168 ILE A N 1
ATOM 1357 C CA . ILE A 1 168 ? -2.941 -12.808 -2.361 1.00 51.34 168 ILE A CA 1
ATOM 1358 C C . ILE A 1 168 ? -1.871 -13.796 -2.839 1.00 51.34 168 ILE A C 1
ATOM 1360 O O . ILE A 1 168 ? -0.756 -13.877 -2.333 1.00 51.34 168 ILE A O 1
ATOM 1364 N N . ARG A 1 169 ? -2.226 -14.651 -3.806 1.00 44.72 169 ARG A N 1
ATOM 1365 C CA . ARG A 1 169 ? -1.200 -15.320 -4.609 1.00 44.72 169 ARG A CA 1
ATOM 1366 C C . ARG A 1 169 ? -0.569 -14.223 -5.452 1.00 44.72 169 ARG A C 1
ATOM 1368 O O . ARG A 1 169 ? -1.282 -13.627 -6.253 1.00 44.72 169 ARG A O 1
ATOM 1375 N N . SER A 1 170 ? 0.734 -13.983 -5.270 1.00 43.53 170 SER A N 1
ATOM 1376 C CA . SER A 1 170 ? 1.544 -13.148 -6.166 1.00 43.53 170 SER A CA 1
ATOM 1377 C C . SER A 1 170 ? 1.053 -13.337 -7.607 1.00 43.53 170 SER A C 1
ATOM 1379 O O . SER A 1 170 ? 1.003 -14.467 -8.112 1.00 43.53 170 SER A O 1
ATOM 1381 N N . MET A 1 171 ? 0.658 -12.236 -8.255 1.00 48.62 171 MET A N 1
ATOM 1382 C CA . MET A 1 171 ? 0.152 -12.179 -9.636 1.00 48.62 171 MET A CA 1
ATOM 1383 C C . MET A 1 171 ? 1.210 -12.586 -10.686 1.00 48.62 171 MET A C 1
ATOM 1385 O O . MET A 1 171 ? 1.036 -12.371 -11.885 1.00 48.62 171 MET A O 1
ATOM 1389 N N . ARG A 1 172 ? 2.286 -13.259 -10.262 1.00 47.97 172 ARG A N 1
ATOM 1390 C CA . ARG A 1 172 ? 3.414 -13.754 -11.054 1.00 47.97 172 ARG A CA 1
ATOM 1391 C C . ARG A 1 172 ? 3.058 -14.466 -12.349 1.00 47.97 172 ARG A C 1
ATOM 1393 O O . ARG A 1 172 ? 3.867 -14.445 -13.270 1.00 47.97 172 ARG A O 1
ATOM 1400 N N . ARG A 1 173 ? 1.897 -15.125 -12.428 1.00 43.47 173 ARG A N 1
ATOM 1401 C CA . ARG A 1 173 ? 1.506 -15.876 -13.632 1.00 43.47 173 ARG A CA 1
ATOM 1402 C C . ARG A 1 173 ? 1.071 -14.997 -14.806 1.00 43.47 173 ARG A C 1
ATOM 1404 O O . ARG A 1 173 ? 1.191 -15.472 -15.922 1.00 43.47 173 ARG A O 1
ATOM 1411 N N . HIS A 1 174 ? 0.604 -13.768 -14.579 1.00 44.72 174 HIS A N 1
ATOM 1412 C CA . HIS A 1 174 ? 0.062 -12.930 -15.661 1.00 44.72 174 HIS A CA 1
ATOM 1413 C C . HIS A 1 174 ? 1.067 -11.906 -16.206 1.00 44.72 174 HIS A C 1
ATOM 1415 O O . HIS A 1 174 ? 0.990 -11.553 -17.372 1.00 44.72 174 HIS A O 1
ATOM 1421 N N . LEU A 1 175 ? 2.041 -11.461 -15.404 1.00 45.28 175 LEU A N 1
ATOM 1422 C CA . LEU A 1 175 ? 3.014 -10.438 -15.831 1.00 45.28 175 LEU A CA 1
ATOM 1423 C C . LEU A 1 175 ? 4.242 -11.006 -16.575 1.00 45.28 175 LEU A C 1
ATOM 1425 O O . LEU A 1 175 ? 5.016 -10.249 -17.163 1.00 45.28 175 LEU A O 1
ATOM 1429 N N . ARG A 1 176 ? 4.449 -12.331 -16.527 1.00 49.47 176 ARG A N 1
ATOM 1430 C CA . ARG A 1 176 ? 5.616 -13.024 -17.114 1.00 49.47 176 ARG A CA 1
ATOM 1431 C C . ARG A 1 176 ? 5.333 -13.769 -18.425 1.00 49.47 176 ARG A C 1
ATOM 1433 O O . ARG A 1 176 ? 6.284 -14.298 -18.996 1.00 49.47 176 ARG A O 1
ATOM 1440 N N . SER A 1 177 ? 4.077 -13.832 -18.871 1.00 41.31 177 SER A N 1
ATOM 1441 C CA . SER A 1 177 ? 3.716 -14.216 -20.246 1.00 41.31 177 SER A CA 1
ATOM 1442 C C . SER A 1 177 ? 3.848 -13.024 -21.183 1.00 41.31 177 SER A C 1
ATOM 1444 O O . SER A 1 177 ? 4.211 -13.254 -22.351 1.00 41.31 177 SER A O 1
#

Organism: Escherichia coli (NCBI:txid562)

pLDDT: mean 85.07, std 14.41, range [41.31, 96.69]

Foldseek 3Di:
DPPCVVVVVPPPDPDDDDQVRLCPDPVNVPPQSALVSVLVVVLVVCVVDVDDDDDDDRDHPQCAPPLQSHDDPVLLPFDDADHDPPPLDDLSNPLSSSLSSNVVVLVSQVSNCVSDLVHQDKDKDKDPWFWDRDNPDGGEDDPPVPGDCRRHDIDIAMDGNPDHPDDPPRPVVPSPD